Protein AF-A0A936DM81-F1 (afdb_monomer)

Structure (mmCIF, N/CA/C/O backbone):
data_AF-A0A936DM81-F1
#
_entry.id   AF-A0A936DM81-F1
#
loop_
_atom_site.group_PDB
_atom_site.id
_atom_site.type_symbol
_atom_site.label_atom_id
_atom_site.label_alt_id
_atom_site.label_comp_id
_atom_site.label_asym_id
_atom_site.label_entity_id
_atom_site.label_seq_id
_atom_site.pdbx_PDB_ins_code
_atom_site.Cartn_x
_atom_site.Cartn_y
_atom_site.Cartn_z
_atom_site.occupancy
_atom_site.B_iso_or_equiv
_atom_site.auth_seq_id
_atom_site.auth_comp_id
_atom_site.auth_asym_id
_atom_site.auth_atom_id
_atom_site.pdbx_PDB_model_num
ATOM 1 N N . MET A 1 1 ? 3.343 1.358 20.487 1.00 80.75 1 MET A N 1
ATOM 2 C CA . MET A 1 1 ? 3.041 2.420 19.501 1.00 80.75 1 MET A CA 1
ATOM 3 C C . MET A 1 1 ? 1.804 3.181 19.972 1.00 80.75 1 MET A C 1
ATOM 5 O O . MET A 1 1 ? 1.019 2.583 20.700 1.00 80.75 1 MET A O 1
ATOM 9 N N . ALA A 1 2 ? 1.652 4.473 19.654 1.00 91.12 2 ALA A N 1
ATOM 10 C CA . ALA A 1 2 ? 0.408 5.186 19.983 1.00 91.12 2 ALA A CA 1
ATOM 11 C C . ALA A 1 2 ? -0.750 4.672 19.117 1.00 91.12 2 ALA A C 1
ATOM 13 O O . ALA A 1 2 ? -0.511 4.221 18.000 1.00 91.12 2 ALA A O 1
ATOM 14 N N . ALA A 1 3 ? -1.981 4.760 19.624 1.00 95.12 3 ALA A N 1
ATOM 15 C CA . ALA A 1 3 ? -3.177 4.437 18.850 1.00 95.12 3 ALA A CA 1
ATOM 16 C C . ALA A 1 3 ? -3.347 5.385 17.651 1.00 95.12 3 ALA A C 1
ATOM 18 O O . ALA A 1 3 ? -2.783 6.488 17.630 1.00 95.12 3 ALA A O 1
ATOM 19 N N . PHE A 1 4 ? -4.125 4.947 16.661 1.00 97.31 4 PHE A N 1
ATOM 20 C CA . PHE A 1 4 ? -4.523 5.791 15.540 1.00 97.31 4 PHE A CA 1
ATOM 21 C C . PHE A 1 4 ? -5.291 7.018 16.050 1.00 97.31 4 PHE A C 1
ATOM 23 O O . PHE A 1 4 ? -6.178 6.885 16.892 1.00 97.31 4 PHE A O 1
ATOM 30 N N . SER A 1 5 ? -4.914 8.210 15.585 1.00 97.62 5 SER A N 1
ATOM 31 C CA . SER A 1 5 ? -5.484 9.480 16.055 1.00 97.62 5 SER A CA 1
ATOM 32 C C . SER A 1 5 ? -6.563 10.060 15.141 1.00 97.62 5 SER A C 1
ATOM 34 O O . SER A 1 5 ? -7.092 11.124 15.456 1.00 97.62 5 SER A O 1
ATOM 36 N N . GLY A 1 6 ? -6.843 9.418 14.004 1.00 94.56 6 GLY A N 1
ATOM 37 C CA . GLY A 1 6 ? -7.874 9.857 13.068 1.00 94.56 6 GLY A CA 1
ATOM 38 C C . GLY A 1 6 ? -9.290 9.533 13.527 1.00 94.56 6 GLY A C 1
ATOM 39 O O . GLY A 1 6 ? -9.511 8.730 14.436 1.00 94.56 6 GLY A O 1
ATOM 40 N N . SER A 1 7 ? -10.264 10.158 12.874 1.00 94.56 7 SER A N 1
ATOM 41 C CA . SER A 1 7 ? -11.679 9.905 13.125 1.00 94.56 7 SER A CA 1
ATOM 42 C C . SER A 1 7 ? -12.112 8.484 12.734 1.00 94.56 7 SER A C 1
ATOM 44 O O . SER A 1 7 ? -11.567 7.865 11.818 1.00 94.56 7 SER A O 1
ATOM 46 N N . GLU A 1 8 ? -13.170 7.981 13.379 1.00 89.94 8 GLU A N 1
ATOM 47 C CA . GLU A 1 8 ? -13.788 6.692 13.022 1.00 89.94 8 GLU A CA 1
ATOM 48 C C . GLU A 1 8 ? -14.275 6.672 11.562 1.00 89.94 8 GLU A C 1
ATOM 50 O O . GLU A 1 8 ? -14.201 5.653 10.881 1.00 89.94 8 GLU A O 1
ATOM 55 N N . VAL A 1 9 ? -14.740 7.815 11.047 1.00 87.38 9 VAL A N 1
ATOM 56 C CA . VAL A 1 9 ? -15.176 7.941 9.649 1.00 87.38 9 VAL A CA 1
ATOM 57 C C . VAL A 1 9 ? -14.003 7.714 8.696 1.00 87.38 9 VAL A C 1
ATOM 59 O O . VAL A 1 9 ? -14.137 6.941 7.744 1.00 87.38 9 VAL A O 1
ATOM 62 N N . THR A 1 10 ? -12.855 8.337 8.968 1.00 88.50 10 THR A N 1
ATOM 63 C CA . THR A 1 10 ? -11.632 8.143 8.180 1.00 88.50 10 THR A CA 1
ATOM 64 C C . THR A 1 10 ? -11.135 6.709 8.295 1.00 88.50 10 THR A C 1
ATOM 66 O O . THR A 1 10 ? -10.814 6.101 7.274 1.00 88.50 10 THR A O 1
ATOM 69 N N . TRP A 1 11 ? -11.143 6.132 9.499 1.00 91.75 11 TRP A N 1
ATOM 70 C CA . TRP A 1 11 ? -10.775 4.733 9.715 1.00 91.75 11 TRP A CA 1
ATOM 71 C C . TRP A 1 11 ? -11.599 3.782 8.835 1.00 91.75 11 TRP A C 1
ATOM 73 O O . TRP A 1 11 ? -11.044 3.003 8.057 1.00 91.75 11 TRP A O 1
ATOM 83 N N . GLN A 1 12 ? -12.929 3.892 8.882 1.00 88.56 12 GLN A N 1
ATOM 84 C CA . GLN A 1 12 ? -13.818 3.045 8.084 1.00 88.56 12 GLN A CA 1
ATOM 85 C C . GLN A 1 12 ? -13.630 3.251 6.576 1.00 88.56 12 GLN A C 1
ATOM 87 O O . GLN A 1 12 ? -13.707 2.288 5.808 1.00 88.56 12 GLN A O 1
ATOM 92 N N . ALA A 1 13 ? -13.362 4.483 6.136 1.00 85.31 13 ALA A N 1
ATOM 93 C CA . ALA A 1 13 ? -13.089 4.784 4.734 1.00 85.31 13 ALA A CA 1
ATOM 94 C C . ALA A 1 13 ? -11.743 4.198 4.265 1.00 85.31 13 ALA A C 1
ATOM 96 O O . ALA A 1 13 ? -11.687 3.600 3.189 1.00 85.31 13 ALA A O 1
ATOM 97 N N . ALA A 1 14 ? -10.685 4.295 5.076 1.00 90.75 14 ALA A N 1
ATOM 98 C CA . ALA A 1 14 ? -9.373 3.725 4.769 1.00 90.75 14 ALA A CA 1
ATOM 99 C C . ALA A 1 14 ? -9.443 2.194 4.675 1.00 90.75 14 ALA A C 1
ATOM 101 O O . ALA A 1 14 ? -9.007 1.609 3.684 1.00 90.75 14 ALA A O 1
ATOM 102 N N . VAL A 1 15 ? -10.093 1.538 5.643 1.00 91.56 15 VAL A N 1
ATOM 103 C CA . VAL A 1 15 ? -10.315 0.083 5.624 1.00 91.56 15 VAL A CA 1
ATOM 104 C C . VAL A 1 15 ? -11.145 -0.341 4.406 1.00 91.56 15 VAL A C 1
ATOM 106 O O . VAL A 1 15 ? -10.860 -1.369 3.790 1.00 91.56 15 VAL A O 1
ATOM 109 N N . ALA A 1 16 ? -12.168 0.433 4.029 1.00 86.94 16 ALA A N 1
ATOM 110 C CA . ALA A 1 16 ? -12.962 0.157 2.833 1.00 86.94 16 ALA A CA 1
ATOM 111 C C . ALA A 1 16 ? -12.140 0.282 1.539 1.00 86.94 16 ALA A C 1
ATOM 113 O O . ALA A 1 16 ? -12.317 -0.541 0.643 1.00 86.94 16 ALA A O 1
ATOM 114 N N . CYS A 1 17 ? -11.230 1.254 1.457 1.00 93.44 17 CYS A N 1
ATOM 115 C CA . CYS A 1 17 ? -10.303 1.398 0.337 1.00 93.44 17 CYS A CA 1
ATOM 116 C C . CYS A 1 17 ? -9.313 0.223 0.256 1.00 93.44 17 CYS A C 1
ATOM 118 O O . CYS A 1 17 ? -9.161 -0.377 -0.804 1.00 93.44 17 CYS A O 1
ATOM 120 N N . ILE A 1 18 ? -8.714 -0.183 1.381 1.00 95.38 18 ILE A N 1
ATOM 121 C CA . ILE A 1 18 ? -7.799 -1.338 1.436 1.00 95.38 18 ILE A CA 1
ATOM 122 C C . ILE A 1 18 ? -8.513 -2.616 0.974 1.00 95.38 18 ILE A C 1
ATOM 124 O O . ILE A 1 18 ? -7.967 -3.392 0.191 1.00 95.38 18 ILE A O 1
ATOM 128 N N . ARG A 1 19 ? -9.763 -2.818 1.414 1.00 93.69 19 ARG A N 1
ATOM 129 C CA . ARG A 1 19 ? -10.621 -3.926 0.961 1.00 93.69 19 ARG A CA 1
ATOM 130 C C . ARG A 1 19 ? -10.901 -3.890 -0.540 1.00 93.69 19 ARG A C 1
ATOM 132 O O . ARG A 1 19 ? -10.989 -4.953 -1.140 1.00 93.69 19 ARG A O 1
ATOM 139 N N . ASP A 1 20 ? -11.060 -2.709 -1.131 1.00 89.25 20 ASP A N 1
ATOM 140 C CA . ASP A 1 20 ? -11.270 -2.553 -2.576 1.00 89.25 20 ASP A CA 1
ATOM 141 C C . ASP A 1 20 ? -9.998 -2.914 -3.359 1.00 89.25 20 ASP A C 1
ATOM 143 O O . ASP A 1 20 ? -10.056 -3.766 -4.245 1.00 89.25 20 ASP A O 1
ATOM 147 N N . VAL A 1 21 ? -8.836 -2.372 -2.964 1.00 93.94 21 VAL A N 1
ATOM 148 C CA . VAL A 1 21 ? -7.537 -2.676 -3.598 1.00 93.94 21 VAL A CA 1
ATOM 149 C C . VAL A 1 21 ? -7.202 -4.167 -3.505 1.00 93.94 21 VAL A C 1
ATOM 151 O O . VAL A 1 21 ? -6.728 -4.748 -4.481 1.00 93.94 21 VAL A O 1
ATOM 154 N N . LEU A 1 22 ? -7.473 -4.801 -2.358 1.00 95.25 22 LEU A N 1
ATOM 155 C CA . LEU A 1 22 ? -7.192 -6.223 -2.134 1.00 95.25 22 LEU A CA 1
ATOM 156 C C . LEU A 1 22 ? -8.308 -7.170 -2.608 1.00 95.25 22 LEU A C 1
ATOM 158 O O . LEU A 1 22 ? -8.107 -8.383 -2.636 1.00 95.25 22 LEU A O 1
ATOM 162 N N . GLY A 1 23 ? -9.465 -6.638 -3.007 1.00 92.31 23 GLY A N 1
ATOM 163 C CA . GLY A 1 23 ? -10.654 -7.407 -3.385 1.00 92.31 23 GLY A CA 1
ATOM 164 C C . GLY A 1 23 ? -10.453 -8.460 -4.487 1.00 92.31 23 GLY A C 1
ATOM 165 O O . GLY A 1 23 ? -11.053 -9.534 -4.377 1.00 92.31 23 GLY A O 1
ATOM 166 N N . PRO A 1 24 ? -9.614 -8.228 -5.520 1.00 93.25 24 PRO A N 1
ATOM 167 C CA . PRO A 1 24 ? -9.347 -9.222 -6.565 1.00 93.25 24 PRO A CA 1
ATOM 168 C C . PRO A 1 24 ? -8.619 -10.484 -6.085 1.00 93.25 24 PRO A C 1
ATOM 170 O O . PRO A 1 24 ? -8.623 -11.501 -6.785 1.00 93.25 24 PRO A O 1
ATOM 173 N N . TYR A 1 25 ? -7.981 -10.434 -4.916 1.00 95.06 25 TYR A N 1
ATOM 174 C CA . TYR A 1 25 ? -7.110 -11.492 -4.415 1.00 95.06 25 TYR A CA 1
ATOM 175 C C . TYR A 1 25 ? -7.798 -12.304 -3.327 1.00 95.06 25 TYR A C 1
ATOM 177 O O . TYR A 1 25 ? -8.672 -11.808 -2.619 1.00 95.06 25 TYR A O 1
ATOM 185 N N . ARG A 1 26 ? -7.404 -13.568 -3.171 1.00 93.44 26 ARG A N 1
ATOM 186 C CA . ARG A 1 26 ? -7.977 -14.507 -2.196 1.00 93.44 26 ARG A CA 1
ATOM 187 C C . ARG A 1 26 ? -7.522 -14.197 -0.762 1.00 93.44 26 ARG A C 1
ATOM 189 O O . ARG A 1 26 ? -6.912 -15.022 -0.088 1.00 93.44 26 ARG A O 1
ATOM 196 N N . LEU A 1 27 ? -7.832 -12.990 -0.309 1.00 91.38 27 LEU A N 1
ATOM 197 C CA . LEU A 1 27 ? -7.545 -12.448 1.008 1.00 91.38 27 LEU A CA 1
ATOM 198 C C . LEU A 1 27 ? -8.853 -12.044 1.682 1.00 91.38 27 LEU A C 1
ATOM 200 O O . LEU A 1 27 ? -9.798 -11.590 1.043 1.00 91.38 27 LEU A O 1
ATOM 204 N N . THR A 1 28 ? -8.898 -12.189 3.002 1.00 91.62 28 THR A N 1
ATOM 205 C CA . THR A 1 28 ? -9.979 -11.651 3.832 1.00 91.62 28 THR A CA 1
ATOM 206 C C . THR A 1 28 ? -9.405 -10.558 4.719 1.00 91.62 28 THR A C 1
ATOM 208 O O . THR A 1 28 ? -8.550 -10.830 5.556 1.00 91.62 28 THR A O 1
ATOM 211 N N . VAL A 1 29 ? -9.875 -9.321 4.544 1.00 92.88 29 VAL A N 1
ATOM 212 C CA . VAL A 1 29 ? -9.417 -8.170 5.336 1.00 92.88 29 VAL A CA 1
ATOM 213 C C . VAL A 1 29 ? -10.374 -7.924 6.502 1.00 92.88 29 VAL A C 1
ATOM 215 O O . VAL A 1 29 ? -11.508 -7.456 6.324 1.00 92.88 29 VAL A O 1
ATOM 218 N N . THR A 1 30 ? -9.893 -8.198 7.711 1.00 93.31 30 THR A N 1
ATOM 219 C CA . THR A 1 30 ? -10.621 -8.013 8.970 1.00 93.31 30 THR A CA 1
ATOM 220 C C . THR A 1 30 ? -9.938 -6.972 9.857 1.00 93.31 30 THR A C 1
ATOM 222 O O . THR A 1 30 ? -8.719 -6.850 9.854 1.00 93.31 30 THR A O 1
ATOM 225 N N . THR A 1 31 ? -10.735 -6.219 10.618 1.00 93.88 31 THR A N 1
ATOM 226 C CA . THR A 1 31 ? -10.268 -5.329 11.701 1.00 93.88 31 THR A CA 1
ATOM 227 C C . THR A 1 31 ? -10.480 -5.954 13.082 1.00 93.88 31 THR A C 1
ATOM 229 O O . THR A 1 31 ? -10.206 -5.329 14.101 1.00 93.88 31 THR A O 1
ATOM 232 N N . THR A 1 32 ? -11.022 -7.170 13.122 1.00 92.62 32 THR A N 1
ATOM 233 C CA . THR A 1 32 ? -11.134 -8.002 14.318 1.00 92.62 32 THR A CA 1
ATOM 234 C C . THR A 1 32 ? -10.033 -9.046 14.262 1.00 92.62 32 THR A C 1
ATOM 236 O O . THR A 1 32 ? -9.919 -9.740 13.250 1.00 92.62 32 THR A O 1
ATOM 239 N N . ASP A 1 33 ? -9.259 -9.148 15.341 1.00 90.56 33 ASP A N 1
ATOM 240 C CA . ASP A 1 33 ? -8.205 -10.148 15.507 1.00 90.56 33 ASP A CA 1
ATOM 241 C C . ASP A 1 33 ? -8.760 -11.564 15.224 1.00 90.56 33 ASP A C 1
ATOM 243 O O . ASP A 1 33 ? -9.699 -12.000 15.903 1.00 90.56 33 ASP A O 1
ATOM 247 N N . PRO A 1 34 ? -8.234 -12.280 14.210 1.00 90.44 34 PRO A N 1
ATOM 248 C CA . PRO A 1 34 ? -8.679 -13.628 13.862 1.00 90.44 34 PRO A CA 1
ATOM 249 C C . PRO A 1 34 ? -8.109 -14.712 14.801 1.00 90.44 34 PRO A C 1
ATOM 251 O O . PRO A 1 34 ? -8.280 -15.914 14.546 1.00 90.44 34 PRO A O 1
ATOM 254 N N . GLY A 1 35 ? -7.418 -14.313 15.872 1.00 92.31 35 GLY A N 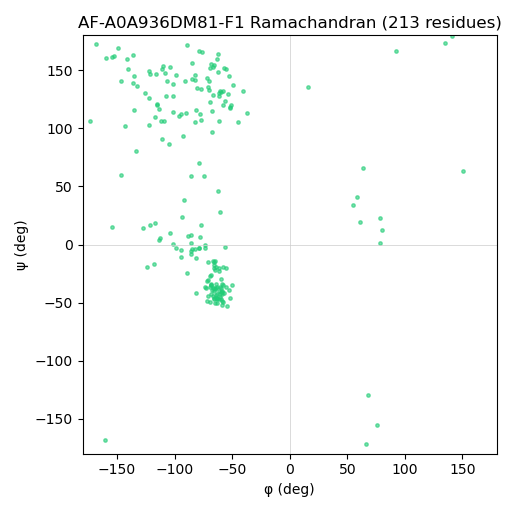1
ATOM 255 C CA . GLY A 1 35 ? -6.813 -15.175 16.873 1.00 92.31 35 GLY A CA 1
ATOM 256 C C . GLY A 1 35 ? -5.653 -15.983 16.297 1.00 92.31 35 GLY A C 1
ATOM 257 O O . GLY A 1 35 ? -4.753 -15.466 15.646 1.00 92.31 35 GLY A O 1
ATOM 258 N N . LEU A 1 36 ? -5.673 -17.298 16.523 1.00 90.88 36 LEU A N 1
ATOM 259 C CA . LEU A 1 36 ? -4.579 -18.195 16.124 1.00 90.88 36 LEU A CA 1
ATOM 260 C C . LEU A 1 36 ? -4.581 -18.580 14.635 1.00 90.88 36 LEU A C 1
ATOM 262 O O . LEU A 1 36 ? -3.686 -19.301 14.183 1.00 90.88 36 LEU A O 1
ATOM 266 N N . THR A 1 37 ? -5.580 -18.137 13.868 1.00 92.50 37 THR A N 1
ATOM 267 C CA . THR A 1 37 ? -5.631 -18.360 12.417 1.00 92.50 37 THR A CA 1
ATOM 268 C C . THR A 1 37 ? -4.381 -17.756 11.771 1.00 92.50 37 THR A C 1
ATOM 270 O O . THR A 1 37 ? -4.061 -16.616 12.089 1.00 92.50 37 THR A O 1
ATOM 273 N N . PRO A 1 38 ? -3.642 -18.449 10.883 1.00 92.88 38 PRO A N 1
ATOM 274 C CA . PRO A 1 38 ? -2.533 -17.826 10.161 1.00 92.88 38 PRO A CA 1
ATOM 275 C C . PRO A 1 38 ? -2.998 -16.582 9.397 1.00 92.88 38 PRO A C 1
ATOM 277 O O . PRO A 1 38 ? -3.921 -16.665 8.590 1.00 92.88 38 PRO A O 1
ATOM 280 N N . HIS A 1 39 ? -2.376 -15.440 9.673 1.00 94.56 39 HIS A N 1
ATOM 281 C CA . HIS A 1 39 ? -2.726 -14.153 9.084 1.00 94.56 39 HIS A CA 1
ATOM 282 C C . HIS A 1 39 ? -1.502 -13.239 9.041 1.00 94.56 39 HIS A C 1
ATOM 284 O O . HIS A 1 39 ? -0.526 -13.489 9.744 1.00 94.56 39 HIS A O 1
ATOM 290 N N . HIS A 1 40 ? -1.578 -12.194 8.221 1.00 96.38 40 HIS A N 1
ATOM 291 C CA . HIS A 1 40 ? -0.663 -11.056 8.252 1.00 96.38 40 HIS A CA 1
ATOM 292 C C . HIS A 1 40 ? -1.336 -9.918 9.023 1.00 96.38 40 HIS A C 1
ATOM 294 O O . HIS A 1 40 ? -2.556 -9.753 8.938 1.00 96.38 40 HIS A O 1
ATOM 300 N N . GLU A 1 41 ? -0.556 -9.127 9.748 1.00 96.81 41 GLU A N 1
ATOM 301 C CA . GLU A 1 41 ? -1.035 -7.959 10.481 1.00 96.81 41 GLU A CA 1
ATOM 302 C C . GLU A 1 41 ? -0.575 -6.681 9.775 1.00 96.81 41 GLU A C 1
ATOM 304 O O . GLU A 1 41 ? 0.612 -6.495 9.521 1.00 96.81 41 GLU A O 1
ATOM 309 N N . ALA A 1 42 ? -1.510 -5.777 9.484 1.00 97.56 42 ALA A N 1
ATOM 310 C CA . ALA A 1 42 ? -1.206 -4.437 8.990 1.00 97.56 42 ALA A CA 1
ATOM 311 C C . ALA A 1 42 ? -1.582 -3.416 10.069 1.00 97.56 42 ALA A C 1
ATOM 313 O O . ALA A 1 42 ? -2.760 -3.159 10.325 1.00 97.56 42 ALA A O 1
ATOM 314 N N . VAL A 1 43 ? -0.575 -2.850 10.731 1.00 97.62 43 VAL A N 1
ATOM 31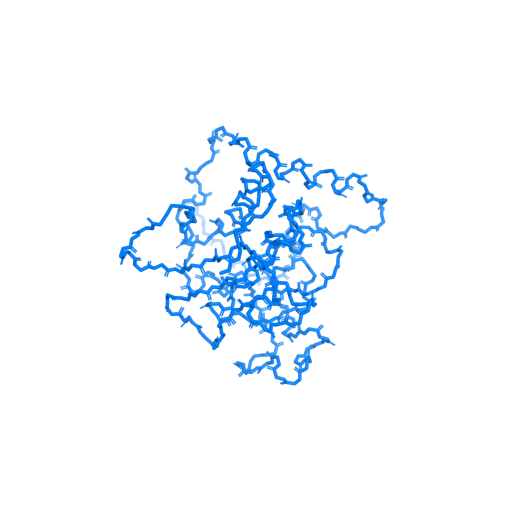5 C CA . VAL A 1 43 ? -0.747 -1.884 11.817 1.00 97.62 43 VAL A CA 1
ATOM 316 C C . VAL A 1 43 ? -0.787 -0.479 11.234 1.00 97.62 43 VAL A C 1
ATOM 318 O O . VAL A 1 43 ? 0.219 0.022 10.742 1.00 97.62 43 VAL A O 1
ATOM 321 N N . ILE A 1 44 ? -1.934 0.189 11.330 1.00 98.00 44 ILE A N 1
ATOM 322 C CA . ILE A 1 44 ? -2.114 1.568 10.864 1.00 98.00 44 ILE A CA 1
ATOM 323 C C . ILE A 1 44 ? -2.293 2.470 12.086 1.00 98.00 44 ILE A C 1
ATOM 325 O O . ILE A 1 44 ? -3.401 2.625 12.596 1.00 98.00 44 ILE A O 1
ATOM 329 N N . ALA A 1 45 ? -1.193 3.007 12.611 1.00 97.12 45 ALA A N 1
ATOM 330 C CA . ALA A 1 45 ? -1.193 3.830 13.819 1.00 97.12 45 ALA A CA 1
ATOM 331 C C . ALA A 1 45 ? 0.156 4.537 14.025 1.00 97.12 45 ALA A C 1
ATOM 333 O O . ALA A 1 45 ? 1.145 4.234 13.364 1.00 97.12 45 ALA A O 1
ATOM 334 N N . GLY A 1 46 ? 0.214 5.433 15.011 1.00 96.69 46 GLY A N 1
ATOM 335 C CA . GLY A 1 46 ? 1.472 5.959 15.534 1.00 96.69 46 GLY A CA 1
ATOM 336 C C . GLY A 1 46 ? 2.293 6.811 14.565 1.00 96.69 46 GLY A C 1
ATOM 337 O O . GLY A 1 46 ? 1.839 7.209 13.494 1.00 96.69 46 GLY A O 1
ATOM 338 N N . LEU A 1 47 ? 3.512 7.128 15.003 1.00 97.19 47 LEU A N 1
ATOM 339 C CA . LEU A 1 47 ? 4.499 7.935 14.284 1.00 97.19 47 LEU A CA 1
ATOM 340 C C . LEU A 1 47 ? 5.800 7.139 14.098 1.00 97.19 47 LEU A C 1
ATOM 342 O O . LEU A 1 47 ? 6.165 6.378 15.003 1.00 97.19 47 LEU A O 1
ATOM 346 N N . PRO A 1 48 ? 6.559 7.371 13.010 1.00 97.19 48 PRO A N 1
ATOM 347 C CA . PRO A 1 48 ? 7.817 6.661 12.751 1.00 97.19 48 PRO A CA 1
ATOM 348 C C . PRO A 1 48 ? 8.842 6.830 13.884 1.00 97.19 48 PRO A C 1
ATOM 350 O O . PRO A 1 48 ? 9.545 5.887 14.255 1.00 97.19 48 PRO A O 1
ATOM 353 N N . SER A 1 49 ? 8.872 8.006 14.520 1.00 96.56 49 SER A N 1
ATOM 354 C CA . SER A 1 49 ? 9.783 8.313 15.630 1.00 96.56 49 SER A CA 1
ATOM 355 C C . SER A 1 49 ? 9.590 7.416 16.856 1.00 96.56 49 SER A C 1
ATOM 357 O O . SER A 1 49 ? 10.525 7.233 17.633 1.00 96.56 49 SER A O 1
ATOM 359 N N . GLN A 1 50 ? 8.413 6.804 17.024 1.00 94.88 50 GLN A N 1
ATOM 360 C CA . GLN A 1 50 ? 8.126 5.901 18.143 1.00 94.88 50 GLN A CA 1
ATOM 361 C C . GLN A 1 50 ? 8.866 4.566 18.039 1.00 94.88 50 GLN A C 1
ATOM 363 O O . GLN A 1 50 ? 8.932 3.835 19.026 1.00 94.88 50 GLN A O 1
ATOM 368 N N . ILE A 1 51 ? 9.411 4.257 16.862 1.00 92.12 51 ILE A N 1
ATOM 369 C CA . ILE A 1 51 ? 10.256 3.086 16.624 1.00 92.12 51 ILE A CA 1
ATOM 370 C C . ILE A 1 51 ? 11.651 3.473 16.102 1.00 92.12 51 ILE A C 1
ATOM 372 O O . ILE A 1 51 ? 12.369 2.633 15.573 1.00 92.12 51 ILE A O 1
ATOM 376 N N . GLY A 1 52 ? 12.043 4.745 16.248 1.00 94.38 52 GLY A N 1
ATOM 377 C CA . GLY A 1 52 ? 13.365 5.239 15.851 1.00 94.38 52 GLY A CA 1
ATOM 378 C C . GLY A 1 52 ? 13.539 5.526 14.356 1.00 94.38 52 GLY A C 1
ATOM 379 O O . GLY A 1 52 ? 14.666 5.743 13.918 1.00 94.38 52 GLY A O 1
ATOM 380 N N . MET A 1 53 ? 12.456 5.552 13.575 1.00 95.75 53 MET A N 1
ATOM 381 C CA . MET A 1 53 ? 12.497 5.905 12.153 1.00 95.75 53 MET A CA 1
ATOM 382 C C . MET A 1 53 ? 12.422 7.427 11.947 1.00 95.75 53 MET A C 1
ATOM 384 O O . MET A 1 53 ? 11.909 8.170 12.789 1.00 95.75 53 MET A O 1
ATOM 388 N N . GLY A 1 54 ? 12.931 7.897 10.805 1.00 95.00 54 GLY A N 1
ATOM 389 C CA . GLY A 1 54 ? 12.865 9.307 10.414 1.00 95.00 54 GLY A CA 1
ATOM 390 C C . GLY A 1 54 ? 11.440 9.767 10.086 1.00 95.00 54 GLY A C 1
ATOM 391 O O . GLY A 1 54 ? 10.597 8.972 9.683 1.00 95.00 54 GLY A O 1
ATOM 392 N N . SER A 1 55 ? 11.167 11.069 10.205 1.00 90.81 55 SER A N 1
ATOM 393 C CA . SER A 1 55 ? 9.827 11.641 9.974 1.00 90.81 55 SER A CA 1
ATOM 394 C C . SER A 1 55 ? 9.325 11.545 8.529 1.00 90.81 55 SER A C 1
ATOM 396 O O . SER A 1 55 ? 8.143 11.763 8.298 1.00 90.81 55 SER A O 1
ATOM 398 N N . GLY A 1 56 ? 10.205 11.250 7.567 1.00 91.19 56 GLY A N 1
ATOM 399 C CA . GLY A 1 56 ? 9.845 11.028 6.162 1.00 91.19 56 GLY A CA 1
ATOM 400 C C . GLY A 1 56 ? 9.424 9.593 5.833 1.00 91.19 56 GLY A C 1
ATOM 401 O O . GLY A 1 56 ? 9.170 9.299 4.672 1.00 91.19 56 GLY A O 1
ATOM 402 N N . VAL A 1 57 ? 9.390 8.694 6.820 1.00 95.69 57 VAL A N 1
ATOM 403 C CA . VAL A 1 57 ? 8.987 7.297 6.632 1.00 95.69 57 VAL A CA 1
ATOM 404 C C . VAL A 1 57 ? 7.497 7.169 6.948 1.00 95.69 57 VAL A C 1
ATOM 406 O O . VAL A 1 57 ? 7.106 7.319 8.105 1.00 95.69 57 VAL A O 1
ATOM 409 N N . SER A 1 58 ? 6.677 6.892 5.932 1.00 96.19 58 SER A N 1
ATOM 410 C CA . SER A 1 58 ? 5.221 6.718 6.079 1.00 96.19 58 SER A CA 1
ATOM 411 C C . SER A 1 58 ? 4.809 5.277 6.376 1.00 96.19 58 SER A C 1
ATOM 413 O O . SER A 1 58 ? 3.778 5.058 7.011 1.00 96.19 58 SER A O 1
ATOM 415 N N . GLY A 1 59 ? 5.628 4.299 5.995 1.00 97.25 59 GLY A N 1
ATOM 416 C CA . GLY A 1 59 ? 5.393 2.888 6.265 1.00 97.25 59 GLY A CA 1
ATOM 417 C C . GLY A 1 59 ? 6.688 2.083 6.289 1.00 97.25 59 GLY A C 1
ATOM 418 O O . GLY A 1 59 ? 7.732 2.570 5.850 1.00 97.25 59 GLY A O 1
ATOM 419 N N . VAL A 1 60 ? 6.625 0.899 6.898 1.00 96.81 60 VAL A N 1
ATOM 420 C CA . VAL A 1 60 ? 7.695 -0.103 6.867 1.00 96.81 60 VAL A CA 1
ATOM 421 C C . VAL A 1 60 ? 7.120 -1.517 6.877 1.00 96.81 60 VAL A C 1
ATOM 423 O O . VAL A 1 60 ? 6.205 -1.833 7.642 1.00 96.81 60 VAL A O 1
ATOM 426 N N . SER A 1 61 ? 7.743 -2.399 6.105 1.00 96.88 61 SER A N 1
ATOM 427 C CA . SER A 1 61 ? 7.437 -3.823 6.064 1.00 96.88 61 SER A CA 1
ATOM 428 C C . SER A 1 61 ? 8.724 -4.645 6.086 1.00 96.88 61 SER A C 1
ATOM 430 O O . SER A 1 61 ? 9.717 -4.260 5.462 1.00 96.88 61 SER A O 1
ATOM 432 N N . PRO A 1 62 ? 8.728 -5.820 6.742 1.00 95.44 62 PRO A N 1
ATOM 433 C CA . PRO A 1 62 ? 9.669 -6.876 6.400 1.00 95.44 62 PRO A CA 1
ATOM 434 C C . PRO A 1 62 ? 9.607 -7.176 4.898 1.00 95.44 62 PRO A C 1
ATOM 436 O O . PRO A 1 62 ? 8.532 -7.137 4.295 1.00 95.44 62 PRO A O 1
ATOM 439 N N . PHE A 1 63 ? 10.752 -7.501 4.304 1.00 96.00 63 PHE A N 1
ATOM 440 C CA . PHE A 1 63 ? 10.849 -7.779 2.877 1.00 96.00 63 PHE A CA 1
ATOM 441 C C . PHE A 1 63 ? 11.711 -9.012 2.601 1.00 96.00 63 PHE A C 1
ATOM 443 O O . PHE A 1 63 ? 12.752 -9.223 3.225 1.00 96.00 63 PHE A O 1
ATOM 450 N N . SER A 1 64 ? 11.258 -9.825 1.650 1.00 95.50 64 SER A N 1
ATOM 451 C CA . SER A 1 64 ? 12.007 -10.926 1.052 1.00 95.50 64 SER A CA 1
ATOM 452 C C . SER A 1 64 ? 11.555 -11.096 -0.397 1.00 95.50 64 SER A C 1
ATOM 454 O O . SER A 1 64 ? 10.529 -10.555 -0.788 1.00 95.50 64 SER A O 1
ATOM 456 N N . CYS A 1 65 ? 12.260 -11.893 -1.196 1.00 96.00 65 CYS A N 1
ATOM 457 C CA . CYS A 1 65 ? 11.877 -12.140 -2.591 1.00 96.00 65 CYS A CA 1
ATOM 458 C C . CYS A 1 65 ? 10.710 -13.124 -2.775 1.00 96.00 65 CYS A C 1
ATOM 460 O O . CYS A 1 65 ? 10.506 -13.650 -3.868 1.00 96.00 65 CYS A O 1
ATOM 462 N N . GLY A 1 66 ? 9.955 -13.376 -1.708 1.00 95.12 66 GLY A N 1
ATOM 463 C CA . GLY A 1 66 ? 8.743 -14.178 -1.688 1.00 95.12 66 GLY A CA 1
ATOM 464 C C . GLY A 1 66 ? 7.906 -13.866 -0.450 1.00 95.12 66 GLY A C 1
ATOM 465 O O . GLY A 1 66 ? 8.160 -12.892 0.264 1.00 95.12 66 GLY A O 1
ATOM 466 N N . GLU A 1 67 ? 6.907 -14.708 -0.197 1.00 95.25 67 GLU A N 1
ATOM 467 C CA . GLU A 1 67 ? 6.054 -14.574 0.980 1.00 95.25 67 GLU A CA 1
ATOM 468 C C . GLU A 1 67 ? 6.869 -14.717 2.271 1.00 95.25 67 GLU A C 1
ATOM 470 O O . GLU A 1 67 ? 7.605 -15.689 2.464 1.00 95.25 67 GLU A O 1
ATOM 475 N N . ILE A 1 68 ? 6.678 -13.773 3.187 1.00 96.94 68 ILE A N 1
ATOM 476 C CA . ILE A 1 68 ? 7.050 -13.943 4.585 1.00 96.94 68 ILE A CA 1
ATOM 477 C C . ILE A 1 68 ? 5.757 -14.270 5.350 1.00 96.94 68 ILE A C 1
ATOM 479 O O . ILE A 1 68 ? 4.864 -13.424 5.439 1.00 96.94 68 ILE A O 1
ATOM 483 N N . PRO A 1 69 ? 5.611 -15.480 5.912 1.00 94.75 69 PRO A N 1
ATOM 484 C CA . PRO A 1 69 ? 4.389 -15.853 6.608 1.00 94.75 69 PRO A CA 1
ATOM 485 C C . PRO A 1 69 ? 4.264 -15.081 7.925 1.00 94.75 69 PRO A C 1
ATOM 487 O O . PRO A 1 69 ? 5.238 -14.947 8.667 1.00 94.75 69 PRO A O 1
ATOM 490 N N . ARG A 1 70 ? 3.042 -14.648 8.261 1.00 94.50 70 ARG A N 1
ATOM 491 C CA . ARG A 1 70 ? 2.723 -13.935 9.518 1.00 94.50 70 ARG A CA 1
ATOM 492 C C . ARG A 1 70 ? 3.518 -12.646 9.715 1.00 94.50 70 ARG A C 1
ATOM 494 O O . ARG A 1 70 ? 4.006 -12.360 10.808 1.00 94.50 70 ARG A O 1
ATOM 501 N N . THR A 1 71 ? 3.681 -11.881 8.642 1.00 96.38 71 THR A N 1
ATOM 502 C CA . THR A 1 71 ? 4.303 -10.560 8.732 1.00 96.38 71 THR A CA 1
ATOM 503 C C . THR A 1 71 ? 3.455 -9.587 9.516 1.00 96.38 71 THR A C 1
ATOM 505 O O . THR A 1 71 ? 2.228 -9.657 9.521 1.00 96.38 71 THR A O 1
ATOM 508 N N . ILE A 1 72 ? 4.158 -8.631 10.113 1.00 96.50 72 ILE A N 1
ATOM 509 C CA . ILE A 1 72 ? 3.578 -7.418 10.659 1.00 96.50 72 ILE A CA 1
ATOM 510 C C . ILE A 1 72 ? 4.134 -6.263 9.834 1.00 96.50 72 ILE A C 1
ATOM 512 O O . ILE A 1 72 ? 5.352 -6.085 9.764 1.00 96.50 72 ILE A O 1
ATOM 516 N N . THR A 1 73 ? 3.250 -5.501 9.206 1.00 97.88 73 THR A N 1
ATOM 517 C CA . THR A 1 73 ? 3.583 -4.293 8.452 1.00 97.88 73 THR A CA 1
ATOM 518 C C . THR A 1 73 ? 3.068 -3.068 9.192 1.00 97.88 73 THR A C 1
ATOM 520 O O . THR A 1 73 ? 2.122 -3.152 9.978 1.00 97.88 73 THR A O 1
ATOM 523 N N . PHE A 1 74 ? 3.703 -1.921 8.976 1.00 97.88 74 PHE A N 1
ATOM 524 C CA . PHE A 1 74 ? 3.363 -0.682 9.664 1.00 97.88 74 PHE A CA 1
ATOM 525 C C . PHE A 1 74 ? 3.084 0.429 8.664 1.00 97.88 74 PHE A C 1
ATOM 527 O O . PHE A 1 74 ? 3.898 0.718 7.798 1.00 97.88 74 PHE A O 1
ATOM 534 N N . THR A 1 75 ? 1.963 1.112 8.848 1.00 98.44 75 THR A N 1
ATOM 535 C CA . THR A 1 75 ? 1.646 2.411 8.257 1.00 98.44 75 THR A CA 1
ATOM 536 C C . THR A 1 75 ? 1.539 3.416 9.393 1.00 98.44 75 THR A C 1
ATOM 538 O O . THR A 1 75 ? 0.701 3.270 10.286 1.00 98.44 75 THR A O 1
ATOM 541 N N . PHE A 1 76 ? 2.374 4.451 9.376 1.00 98.25 76 PHE A N 1
ATOM 542 C CA . PHE A 1 76 ? 2.402 5.477 10.417 1.00 98.25 76 PHE A CA 1
ATOM 543 C C . PHE A 1 76 ? 1.267 6.483 10.229 1.00 98.25 76 PHE A C 1
ATOM 545 O O . PHE A 1 76 ? 1.475 7.643 9.874 1.00 98.25 76 PHE A O 1
ATOM 552 N N . GLY A 1 77 ? 0.042 6.018 10.470 1.00 97.12 77 GLY A N 1
ATOM 553 C CA . GLY A 1 77 ? -1.179 6.745 10.136 1.00 97.12 77 GLY A CA 1
ATOM 554 C C . GLY A 1 77 ? -1.331 8.096 10.836 1.00 97.12 77 GLY A C 1
ATOM 555 O O . GLY A 1 77 ? -2.044 8.956 10.330 1.00 97.12 77 GLY A O 1
ATOM 556 N N . ASN A 1 78 ? -0.633 8.345 11.951 1.00 97.50 78 ASN A N 1
ATOM 557 C CA . ASN A 1 78 ? -0.732 9.634 12.645 1.00 97.50 78 ASN A CA 1
ATOM 558 C C . ASN A 1 78 ? 0.096 10.746 11.971 1.00 97.50 78 ASN A C 1
ATOM 560 O O . ASN A 1 78 ? 0.037 11.888 12.423 1.00 97.50 78 ASN A O 1
ATOM 564 N N . LEU A 1 79 ? 0.844 10.446 10.899 1.00 96.75 79 LEU A N 1
ATOM 565 C CA . LEU A 1 79 ? 1.418 11.468 10.014 1.00 96.75 79 LEU A CA 1
ATOM 566 C C . LEU A 1 79 ? 0.342 12.169 9.168 1.00 96.75 79 LEU A C 1
ATOM 568 O O . LEU A 1 79 ? 0.492 13.341 8.831 1.00 96.75 79 LEU A O 1
ATOM 572 N N . PHE A 1 80 ? -0.740 11.461 8.841 1.00 95.69 80 PHE A N 1
ATOM 573 C CA . PHE A 1 80 ? -1.822 11.925 7.970 1.00 95.69 80 PHE A CA 1
ATOM 574 C C . PHE A 1 80 ? -3.173 11.331 8.423 1.00 95.69 80 PHE A C 1
ATOM 576 O O . PHE A 1 80 ? -3.847 10.628 7.672 1.00 95.69 80 PHE A O 1
ATOM 583 N N . PRO A 1 81 ? -3.605 11.610 9.669 1.00 96.31 81 PRO A N 1
ATOM 584 C CA . PRO A 1 81 ? -4.679 10.866 10.332 1.00 96.31 81 PRO A CA 1
ATOM 585 C C . PRO A 1 81 ? -6.067 11.037 9.707 1.00 96.31 81 PRO A C 1
ATOM 587 O O . PRO A 1 81 ? -6.957 10.260 10.022 1.00 96.31 81 PRO A O 1
ATOM 590 N N . GLU A 1 82 ? -6.265 12.028 8.838 1.00 94.81 82 GLU A N 1
ATOM 591 C CA . GLU A 1 82 ? -7.531 12.258 8.126 1.00 94.81 82 GLU A CA 1
ATOM 592 C C . GLU A 1 82 ? -7.409 12.037 6.606 1.00 94.81 82 GLU A C 1
ATOM 594 O O . GLU A 1 82 ? -8.372 12.252 5.872 1.00 94.81 82 GLU A O 1
ATOM 599 N N . ASP A 1 83 ? -6.244 11.599 6.108 1.00 93.44 83 ASP A N 1
ATOM 600 C CA . ASP A 1 83 ? -6.050 11.314 4.684 1.00 93.44 83 ASP A CA 1
ATOM 601 C C . ASP A 1 83 ? -6.328 9.839 4.377 1.00 93.44 83 ASP A C 1
ATOM 603 O O . ASP A 1 83 ? -5.462 8.968 4.467 1.00 93.44 83 ASP A O 1
ATOM 607 N N . VAL A 1 84 ? -7.572 9.561 3.990 1.00 91.88 84 VAL A N 1
ATOM 608 C CA . VAL A 1 84 ? -8.046 8.216 3.631 1.00 91.88 84 VAL A CA 1
ATOM 609 C C . VAL A 1 84 ? -7.170 7.546 2.568 1.00 91.88 84 VAL A C 1
ATOM 611 O O . VAL A 1 84 ? -6.953 6.334 2.629 1.00 91.88 84 VAL A O 1
ATOM 614 N N . LEU A 1 85 ? -6.701 8.304 1.575 1.00 92.00 85 LEU A N 1
ATOM 615 C CA . LEU A 1 85 ? -6.005 7.736 0.424 1.00 92.00 85 LEU A CA 1
ATOM 616 C C . LEU A 1 85 ? -4.544 7.460 0.748 1.00 92.00 85 LEU A C 1
ATOM 618 O O . LEU A 1 85 ? -4.072 6.380 0.415 1.00 92.00 85 LEU A O 1
ATOM 622 N N . GLU A 1 86 ? -3.862 8.356 1.458 1.00 93.88 86 GLU A N 1
ATOM 623 C CA . GLU A 1 86 ? -2.493 8.085 1.912 1.00 93.88 86 GLU A CA 1
ATOM 624 C C . GLU A 1 86 ? -2.446 6.912 2.903 1.00 93.88 86 GLU A C 1
ATOM 626 O O . GLU A 1 86 ? -1.556 6.065 2.805 1.00 93.88 86 GLU A O 1
ATOM 631 N N . LEU A 1 87 ? -3.444 6.779 3.792 1.00 96.38 87 LEU A N 1
ATOM 632 C CA . LE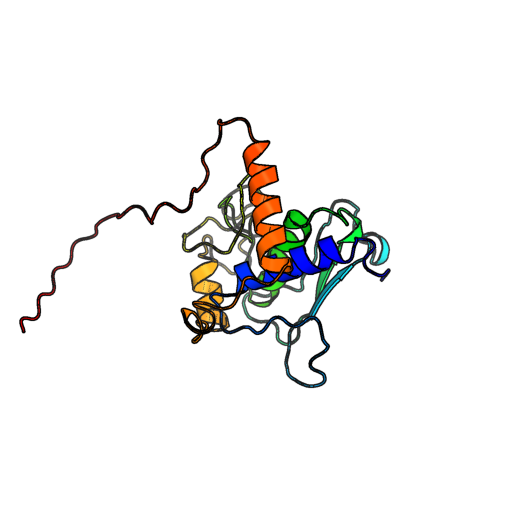U A 1 87 ? -3.599 5.596 4.655 1.00 96.38 87 LEU A CA 1
ATOM 633 C C . LEU A 1 87 ? -3.754 4.316 3.831 1.00 96.38 87 LEU A C 1
ATOM 635 O O . LEU A 1 87 ? -3.069 3.328 4.089 1.00 96.38 87 LEU A O 1
ATOM 639 N N . CYS A 1 88 ? -4.637 4.337 2.834 1.00 96.69 88 CYS A N 1
ATOM 640 C CA . CYS A 1 88 ? -4.906 3.185 1.984 1.00 96.69 88 CYS A CA 1
ATOM 641 C C . CYS A 1 88 ? -3.688 2.788 1.142 1.00 96.69 88 CYS A C 1
ATOM 643 O O . CYS A 1 88 ? -3.283 1.627 1.151 1.00 96.69 88 CYS A O 1
ATOM 645 N N . TRP A 1 89 ? -3.083 3.746 0.438 1.00 96.12 89 TRP A N 1
ATOM 646 C CA . TRP A 1 89 ? -1.963 3.490 -0.460 1.00 96.12 89 TRP A CA 1
ATOM 647 C C . TRP A 1 89 ? -0.741 3.020 0.309 1.00 96.12 89 TRP A C 1
ATOM 649 O O . TRP A 1 89 ? -0.205 1.974 -0.043 1.00 96.12 89 TRP A O 1
ATOM 659 N N . THR A 1 90 ? -0.387 3.693 1.409 1.00 97.62 90 THR A N 1
ATOM 660 C CA . THR A 1 90 ? 0.726 3.258 2.262 1.00 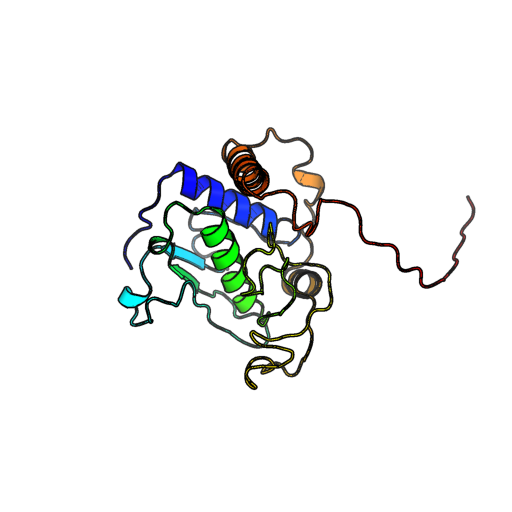97.62 90 THR A CA 1
ATOM 661 C C . THR A 1 90 ? 0.478 1.853 2.805 1.00 97.62 90 THR A C 1
ATOM 663 O O . THR A 1 90 ? 1.333 0.989 2.666 1.00 97.62 90 THR A O 1
ATOM 666 N N . ALA A 1 91 ? -0.714 1.561 3.336 1.00 98.38 91 ALA A N 1
ATOM 667 C CA . ALA A 1 91 ? -1.010 0.224 3.849 1.00 98.38 91 ALA A CA 1
ATOM 668 C C . ALA A 1 91 ? -0.902 -0.856 2.764 1.00 98.38 91 ALA A C 1
ATOM 670 O O . ALA A 1 91 ? -0.297 -1.900 2.995 1.00 98.38 91 ALA A O 1
ATOM 671 N N . THR A 1 92 ? -1.450 -0.616 1.569 1.00 98.31 92 THR A N 1
ATOM 672 C CA . THR A 1 92 ? -1.373 -1.591 0.465 1.00 98.31 92 THR A CA 1
ATOM 673 C C . THR A 1 92 ? 0.046 -1.754 -0.078 1.00 98.31 92 THR A C 1
ATOM 675 O O . THR A 1 92 ? 0.436 -2.873 -0.409 1.00 98.31 92 THR A O 1
ATOM 678 N N . HIS A 1 93 ? 0.840 -0.683 -0.113 1.00 98.25 93 HIS A N 1
ATOM 679 C CA . HIS A 1 93 ? 2.259 -0.730 -0.466 1.00 98.25 93 HIS A CA 1
ATOM 680 C C . HIS A 1 93 ? 3.013 -1.658 0.496 1.00 98.25 93 HIS A C 1
ATOM 682 O O . HIS A 1 93 ? 3.640 -2.627 0.074 1.00 98.25 93 HIS A O 1
ATOM 688 N N . GLU A 1 94 ? 2.863 -1.438 1.804 1.00 98.44 94 GLU A N 1
ATOM 689 C CA . GLU A 1 94 ? 3.561 -2.230 2.820 1.00 98.44 94 GLU A CA 1
ATOM 690 C C . GLU A 1 94 ? 3.080 -3.687 2.877 1.00 98.44 94 GLU A C 1
ATOM 692 O O . GLU A 1 94 ? 3.883 -4.608 3.008 1.00 98.44 94 GLU A O 1
ATOM 697 N N . ILE A 1 95 ? 1.774 -3.938 2.732 1.00 98.31 95 ILE A N 1
ATOM 698 C CA . ILE A 1 95 ? 1.225 -5.304 2.672 1.00 98.31 95 ILE A CA 1
ATOM 699 C C . ILE A 1 95 ? 1.863 -6.103 1.529 1.00 98.31 95 ILE A C 1
ATOM 701 O O . ILE A 1 95 ? 2.208 -7.268 1.713 1.00 98.31 95 ILE A O 1
ATOM 705 N N . ALA A 1 96 ? 2.057 -5.499 0.359 1.00 98.00 96 ALA A N 1
ATOM 706 C CA . ALA A 1 96 ? 2.595 -6.199 -0.804 1.00 98.00 96 ALA A CA 1
ATOM 707 C C . ALA A 1 96 ? 4.074 -6.599 -0.658 1.00 98.00 96 ALA A C 1
ATOM 709 O O . ALA A 1 96 ? 4.475 -7.643 -1.181 1.00 98.00 96 ALA A O 1
ATOM 710 N N . HIS A 1 97 ? 4.869 -5.874 0.134 1.00 98.19 97 HIS A N 1
ATOM 711 C CA . HIS A 1 97 ? 6.223 -6.313 0.495 1.00 98.19 97 HIS A CA 1
ATOM 712 C C . HIS A 1 97 ? 6.236 -7.658 1.234 1.00 98.19 97 HIS A C 1
ATOM 714 O O . HIS A 1 97 ? 7.173 -8.441 1.067 1.00 98.19 97 HIS A O 1
ATOM 720 N N . SER A 1 98 ? 5.172 -7.982 1.980 1.00 97.50 98 SER A N 1
ATOM 721 C CA . SER A 1 98 ? 5.027 -9.288 2.642 1.00 97.50 98 SER A CA 1
ATOM 722 C C . SER A 1 98 ? 4.879 -10.451 1.663 1.00 97.50 98 SER A C 1
ATOM 724 O O . SER A 1 98 ? 5.144 -11.590 2.038 1.00 97.50 98 SER A O 1
ATOM 726 N N . PHE A 1 99 ? 4.482 -10.169 0.420 1.00 97.12 99 PHE A N 1
ATOM 727 C CA . PHE A 1 99 ? 4.372 -11.129 -0.681 1.00 97.12 99 PHE A CA 1
ATOM 728 C C . PHE A 1 99 ? 5.529 -11.001 -1.685 1.00 97.12 99 PHE A C 1
ATOM 730 O O . PHE A 1 99 ? 5.515 -11.621 -2.748 1.00 97.12 99 PHE A O 1
ATOM 737 N N . GLY A 1 100 ? 6.546 -10.210 -1.336 1.00 96.38 100 GLY A N 1
ATOM 738 C CA . GLY A 1 100 ? 7.780 -10.059 -2.091 1.00 96.38 100 GLY A CA 1
ATOM 739 C C . GLY A 1 100 ? 7.690 -9.158 -3.313 1.00 96.38 100 GLY A C 1
ATOM 740 O O . GLY A 1 100 ? 8.509 -9.308 -4.220 1.00 96.38 100 GLY A O 1
ATOM 741 N N . LEU A 1 101 ? 6.723 -8.236 -3.364 1.00 97.62 101 LEU A N 1
ATOM 742 C CA . LEU A 1 101 ? 6.681 -7.179 -4.378 1.00 97.62 101 LEU A CA 1
ATOM 743 C C . LEU A 1 101 ? 7.693 -6.083 -4.023 1.00 97.62 101 LEU A C 1
ATOM 745 O O . LEU A 1 101 ? 7.779 -5.655 -2.872 1.00 97.62 101 LEU A O 1
ATOM 749 N N . GLU A 1 102 ? 8.464 -5.647 -5.015 1.00 97.06 102 GLU A N 1
ATOM 750 C CA . GLU A 1 102 ? 9.434 -4.553 -4.898 1.00 97.06 102 GLU A CA 1
ATOM 751 C C . GLU A 1 102 ? 8.731 -3.227 -5.217 1.00 97.06 102 GLU A C 1
ATOM 753 O O . GLU A 1 102 ? 7.576 -3.211 -5.654 1.00 97.06 102 GLU A O 1
ATOM 758 N N . HIS A 1 103 ? 9.414 -2.107 -4.997 1.00 97.38 103 HIS A N 1
ATOM 759 C CA . HIS A 1 103 ? 8.930 -0.829 -5.503 1.00 97.38 103 HIS A CA 1
ATOM 760 C C . HIS A 1 103 ? 8.857 -0.842 -7.023 1.00 97.38 103 HIS A C 1
ATOM 762 O O . HIS A 1 103 ? 9.698 -1.452 -7.682 1.00 97.38 103 HIS A O 1
ATOM 768 N N . GLU A 1 104 ? 7.909 -0.104 -7.586 1.00 95.94 104 GLU A N 1
ATOM 769 C CA . GLU A 1 104 ? 7.858 0.114 -9.025 1.00 95.94 104 GLU A CA 1
ATOM 770 C C . GLU A 1 104 ? 7.565 1.562 -9.406 1.00 95.94 104 GLU A C 1
ATOM 772 O O . GLU A 1 104 ? 7.082 2.386 -8.625 1.00 95.94 104 GLU A O 1
ATOM 777 N N . MET A 1 105 ? 7.854 1.880 -10.662 1.00 95.44 105 MET A N 1
ATOM 778 C CA . MET A 1 105 ? 7.794 3.243 -11.181 1.00 95.44 105 MET A CA 1
ATOM 779 C C . MET A 1 105 ? 6.463 3.590 -11.859 1.00 95.44 105 MET A C 1
ATOM 781 O O . MET A 1 105 ? 6.278 4.736 -12.278 1.00 95.44 105 MET A O 1
ATOM 785 N N . TYR A 1 106 ? 5.535 2.639 -12.005 1.00 96.19 106 TYR A N 1
ATOM 786 C CA . TYR A 1 106 ? 4.261 2.909 -12.664 1.00 96.19 106 TYR A CA 1
ATOM 787 C C . TYR A 1 106 ? 3.307 3.646 -11.726 1.00 96.19 106 TYR A C 1
ATOM 789 O O . TYR A 1 106 ? 2.835 3.107 -10.737 1.00 96.19 106 TYR A O 1
ATOM 797 N N . CYS A 1 107 ? 3.024 4.906 -12.060 1.00 94.81 107 CYS A N 1
ATOM 798 C CA . CYS A 1 107 ? 2.335 5.861 -11.189 1.00 94.81 107 CYS A CA 1
ATOM 799 C C . CYS A 1 107 ? 0.998 5.336 -10.601 1.00 94.81 107 CYS A C 1
ATOM 801 O O . CYS A 1 107 ? 0.769 5.479 -9.402 1.00 94.81 107 CYS A O 1
ATOM 803 N N . PRO A 1 108 ? 0.087 4.716 -11.373 1.00 94.69 108 PRO A N 1
ATOM 804 C CA . PRO A 1 108 ? -1.174 4.221 -10.814 1.00 94.69 108 PRO A CA 1
ATOM 805 C C . PRO A 1 108 ? -1.038 2.961 -9.943 1.00 94.69 108 PRO A C 1
ATOM 807 O O . PRO A 1 108 ? -2.060 2.465 -9.467 1.00 94.69 108 PRO A O 1
ATOM 810 N N . ASP A 1 109 ? 0.168 2.420 -9.759 1.00 97.31 109 ASP A N 1
ATOM 811 C CA . ASP A 1 109 ? 0.385 1.222 -8.957 1.00 97.31 109 ASP A CA 1
ATOM 812 C C . ASP A 1 109 ? 0.480 1.516 -7.456 1.00 97.31 109 ASP A C 1
ATOM 814 O O . ASP A 1 109 ? 0.998 2.550 -7.037 1.00 97.31 109 ASP A O 1
ATOM 818 N N . SER A 1 110 ? -0.003 0.598 -6.620 1.00 96.62 110 SER A N 1
ATOM 819 C CA . SER A 1 110 ? 0.175 0.692 -5.166 1.00 96.62 110 SER A CA 1
ATOM 820 C C . SER A 1 110 ? 1.640 0.581 -4.743 1.00 96.62 110 SER A C 1
ATOM 822 O O . SER A 1 110 ? 1.965 1.063 -3.668 1.00 96.62 110 SER A O 1
ATOM 824 N N . MET A 1 111 ? 2.513 -0.011 -5.563 1.00 97.69 111 MET A N 1
ATOM 825 C CA . MET A 1 111 ? 3.937 -0.193 -5.257 1.00 97.69 111 MET A CA 1
ATOM 826 C C . MET A 1 111 ? 4.820 1.010 -5.614 1.00 97.69 111 MET A C 1
ATOM 828 O O . MET A 1 111 ? 6.048 0.919 -5.555 1.00 97.69 111 MET A O 1
ATOM 832 N N . THR A 1 112 ? 4.224 2.145 -5.990 1.00 95.38 112 THR A N 1
ATOM 833 C CA . THR A 1 112 ? 4.972 3.329 -6.417 1.00 95.38 112 THR A CA 1
ATOM 834 C C . THR A 1 112 ? 4.979 4.469 -5.402 1.00 95.38 112 THR A C 1
ATOM 836 O O . THR A 1 112 ? 3.950 4.853 -4.834 1.00 95.38 112 THR A O 1
ATOM 839 N N . TYR A 1 113 ? 6.131 5.131 -5.274 1.00 89.88 113 TYR A N 1
ATOM 840 C CA . TYR A 1 113 ? 6.248 6.403 -4.551 1.00 89.88 113 TYR A CA 1
ATOM 841 C C . TYR A 1 113 ? 5.858 7.625 -5.381 1.00 89.88 113 TYR A C 1
ATOM 843 O O . TYR A 1 113 ? 5.850 8.736 -4.851 1.00 89.88 113 TYR A O 1
ATOM 851 N N . GLN A 1 114 ? 5.533 7.460 -6.667 1.00 91.06 114 GLN A N 1
ATOM 852 C CA . GLN A 1 114 ? 5.226 8.611 -7.511 1.00 91.06 114 GLN A CA 1
ATOM 853 C C . GLN A 1 114 ? 4.009 9.378 -6.966 1.00 91.06 114 GLN A C 1
ATOM 855 O O . GLN A 1 114 ? 2.997 8.758 -6.608 1.00 91.06 114 GLN A O 1
ATOM 860 N N . PRO A 1 115 ? 4.091 10.713 -6.850 1.00 86.81 115 PRO A N 1
ATOM 861 C CA . PRO A 1 115 ? 2.970 11.522 -6.408 1.00 86.81 115 PRO A CA 1
ATOM 862 C C . PRO A 1 115 ? 1.969 11.741 -7.548 1.00 86.81 115 PRO A C 1
ATOM 864 O O . PRO A 1 115 ? 2.244 11.516 -8.723 1.00 86.81 115 PRO A O 1
ATOM 867 N N . ASP A 1 116 ? 0.786 12.223 -7.183 1.00 84.94 116 ASP A N 1
ATOM 868 C CA . ASP A 1 116 ? -0.229 12.730 -8.107 1.00 84.94 116 ASP A CA 1
ATOM 869 C C . ASP A 1 116 ? -0.810 11.762 -9.154 1.00 84.94 116 ASP A C 1
ATOM 871 O O . ASP A 1 116 ? -1.526 12.183 -10.066 1.00 84.94 116 ASP A O 1
ATOM 875 N N . CYS A 1 117 ? -0.674 10.462 -8.940 1.00 83.56 117 CYS A N 1
ATOM 876 C CA . CYS A 1 117 ? -1.067 9.420 -9.889 1.00 83.56 117 CYS A CA 1
ATOM 877 C C . CYS A 1 117 ? -2.571 9.160 -10.061 1.00 83.56 117 CYS A C 1
ATOM 879 O O . CYS A 1 117 ? -2.959 8.325 -10.877 1.00 83.56 117 CYS A O 1
ATOM 881 N N . GLY A 1 118 ? -3.423 9.853 -9.304 1.00 85.94 118 GLY A N 1
ATOM 882 C CA . GLY A 1 118 ? -4.819 9.450 -9.142 1.00 85.94 118 GLY A CA 1
ATOM 883 C C . GLY A 1 118 ? -4.922 8.257 -8.192 1.00 85.94 118 GLY A C 1
ATOM 884 O O . GLY A 1 118 ? -4.064 8.076 -7.330 1.00 85.94 118 GLY A O 1
ATOM 885 N N . PHE A 1 119 ? -5.984 7.463 -8.316 1.00 87.62 119 PHE A N 1
ATOM 886 C CA . PHE A 1 119 ? -6.180 6.302 -7.452 1.00 87.62 119 PHE A CA 1
ATOM 887 C C . PHE A 1 119 ? -5.157 5.196 -7.730 1.00 87.62 119 PHE A C 1
ATOM 889 O O . PHE A 1 119 ? -5.098 4.685 -8.850 1.00 87.62 119 PHE A O 1
ATOM 896 N N . LYS A 1 120 ? -4.402 4.807 -6.696 1.00 93.38 120 LYS A N 1
ATOM 897 C CA . LYS A 1 120 ? -3.438 3.706 -6.759 1.00 93.38 120 LYS A CA 1
ATOM 898 C C . LYS A 1 120 ? -4.055 2.364 -6.373 1.00 93.38 120 LYS A C 1
ATOM 900 O O . LYS A 1 120 ? -4.863 2.287 -5.448 1.00 93.38 120 LYS A O 1
ATOM 905 N N . ARG A 1 121 ? -3.657 1.319 -7.094 1.00 95.38 121 ARG A N 1
ATOM 906 C CA . ARG A 1 121 ? -3.994 -0.099 -6.869 1.00 95.38 121 ARG A CA 1
ATOM 907 C C . ARG A 1 121 ? -2.961 -0.957 -7.581 1.00 95.38 121 ARG A C 1
ATOM 909 O O . ARG A 1 121 ? -2.381 -0.475 -8.539 1.00 95.38 121 ARG A O 1
ATOM 916 N N . TYR A 1 122 ? -2.793 -2.228 -7.230 1.00 97.69 122 TYR A N 1
ATOM 917 C CA . TYR A 1 122 ? -1.941 -3.097 -8.052 1.00 97.69 122 TYR A CA 1
ATOM 918 C C . TYR A 1 122 ? -2.508 -3.217 -9.471 1.00 97.69 122 TYR A C 1
ATOM 920 O O . TYR A 1 122 ? -3.691 -3.524 -9.668 1.00 97.69 122 TYR A O 1
ATOM 928 N N . THR A 1 123 ? -1.664 -2.954 -10.453 1.00 95.62 123 THR A N 1
ATOM 929 C CA . THR A 1 123 ? -2.021 -2.841 -11.858 1.00 95.62 123 THR A CA 1
ATOM 930 C C . THR A 1 123 ? -1.505 -4.029 -12.648 1.00 9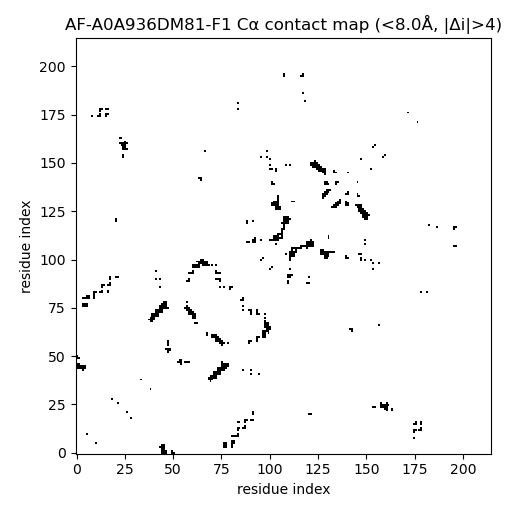5.62 123 THR A C 1
ATOM 932 O O . THR A 1 123 ? -0.468 -4.614 -12.342 1.00 95.62 123 THR A O 1
ATOM 935 N N . ASP A 1 124 ? -2.260 -4.406 -13.678 1.00 96.44 124 ASP A N 1
ATOM 936 C CA . ASP A 1 124 ? -1.871 -5.462 -14.613 1.00 96.44 124 ASP A CA 1
ATOM 937 C C . ASP A 1 124 ? -0.996 -4.8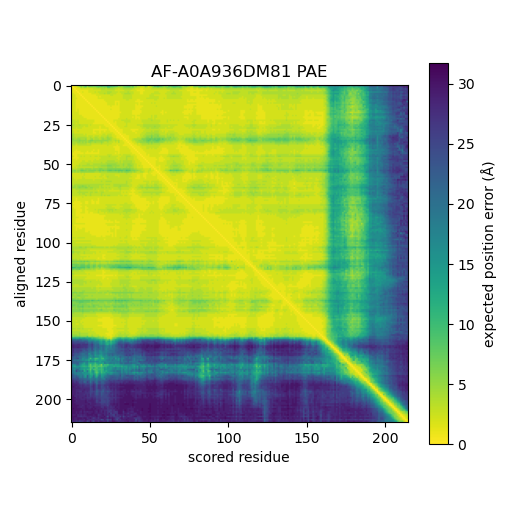81 -15.729 1.00 96.44 124 ASP A C 1
ATOM 939 O O . ASP A 1 124 ? -1.356 -4.864 -16.907 1.00 96.44 124 ASP A O 1
ATOM 943 N N . VAL A 1 125 ? 0.130 -4.297 -15.324 1.00 95.69 125 VAL A N 1
ATOM 944 C CA . VAL A 1 125 ? 1.119 -3.673 -16.202 1.00 95.69 125 VAL A CA 1
ATOM 945 C C . VAL A 1 125 ? 2.495 -4.163 -15.782 1.00 95.69 125 VAL A C 1
ATOM 947 O O . VAL A 1 125 ? 2.802 -4.236 -14.600 1.00 95.69 125 VAL A O 1
ATOM 950 N N . LEU A 1 126 ? 3.334 -4.512 -16.758 1.00 97.69 126 LEU A N 1
ATOM 951 C CA . LEU A 1 126 ? 4.745 -4.777 -16.497 1.00 97.69 126 LEU A CA 1
ATOM 952 C C . LEU A 1 126 ? 5.471 -3.433 -16.330 1.00 97.69 126 LEU A C 1
ATOM 954 O O . LEU A 1 126 ? 5.643 -2.699 -17.304 1.00 97.69 126 LEU A O 1
ATOM 958 N N . ALA A 1 127 ? 5.849 -3.112 -15.097 1.00 97.38 127 ALA A N 1
ATOM 959 C CA . ALA A 1 127 ? 6.461 -1.856 -14.689 1.00 97.38 127 ALA A CA 1
ATOM 960 C C . ALA A 1 127 ? 7.926 -2.046 -14.289 1.00 97.38 127 ALA A C 1
ATOM 962 O O . ALA A 1 127 ? 8.318 -3.109 -13.810 1.00 97.38 127 ALA A O 1
ATOM 963 N N . ASP A 1 128 ? 8.737 -1.003 -14.462 1.00 98.00 128 ASP A N 1
ATOM 964 C CA . ASP A 1 128 ? 10.122 -0.995 -13.990 1.00 98.00 128 ASP A CA 1
ATOM 965 C C . ASP A 1 128 ? 10.172 -1.017 -12.462 1.00 98.00 128 ASP A C 1
ATOM 967 O O . ASP A 1 128 ? 9.557 -0.172 -11.808 1.00 98.00 128 ASP A O 1
ATOM 971 N N . VAL A 1 129 ? 10.942 -1.956 -11.912 1.00 98.06 129 VAL A N 1
ATOM 972 C CA . VAL A 1 129 ? 11.241 -2.013 -10.478 1.00 98.06 129 VAL A CA 1
ATOM 973 C C . VAL A 1 129 ? 12.164 -0.855 -10.120 1.00 98.06 129 VAL A C 1
ATOM 975 O O . VAL A 1 129 ? 13.157 -0.626 -10.809 1.00 98.06 129 VAL A O 1
ATOM 978 N N . GLY A 1 130 ? 11.860 -0.138 -9.044 1.00 96.81 130 GLY A N 1
ATOM 979 C CA . GLY A 1 130 ? 12.682 0.948 -8.520 1.00 96.81 130 GLY A CA 1
ATOM 980 C C . GLY A 1 130 ? 11.887 2.142 -8.014 1.00 96.81 130 GLY A C 1
ATOM 981 O O . GLY A 1 130 ? 10.660 2.172 -8.071 1.00 96.81 130 GLY A O 1
ATOM 982 N N . THR A 1 131 ? 12.617 3.138 -7.515 1.00 95.38 131 THR A N 1
ATOM 983 C CA . THR A 1 131 ? 12.055 4.370 -6.930 1.00 95.38 131 THR A CA 1
ATOM 984 C C . THR A 1 131 ? 12.572 5.640 -7.605 1.00 95.38 131 THR A C 1
ATOM 986 O O . THR A 1 131 ? 11.928 6.688 -7.540 1.00 95.38 131 THR A O 1
ATOM 989 N N . ALA A 1 132 ? 13.700 5.544 -8.315 1.00 94.25 132 ALA A N 1
ATOM 990 C CA . ALA A 1 132 ? 14.311 6.630 -9.086 1.00 94.25 132 ALA A CA 1
ATOM 991 C C . ALA A 1 132 ? 14.603 6.245 -10.553 1.00 94.25 132 ALA A C 1
ATOM 993 O O . ALA A 1 132 ? 15.352 6.933 -11.246 1.00 94.25 132 ALA A O 1
ATOM 994 N N . GLY A 1 133 ? 14.029 5.137 -11.025 1.00 93.31 133 GLY A N 1
ATOM 995 C CA . GLY A 1 133 ? 14.272 4.538 -12.338 1.00 93.31 133 GLY A CA 1
ATOM 996 C C . GLY A 1 133 ? 14.448 3.024 -12.230 1.00 93.31 133 GLY A C 1
ATOM 997 O O . GLY A 1 133 ? 14.505 2.490 -11.124 1.00 93.31 133 GLY A O 1
ATOM 998 N N . GLN A 1 134 ? 14.544 2.338 -13.371 1.00 96.56 134 GLN A N 1
ATOM 999 C CA . GLN A 1 134 ? 14.714 0.884 -13.399 1.00 96.56 134 GLN A CA 1
ATOM 1000 C C . GLN A 1 134 ? 15.973 0.465 -12.625 1.00 96.56 134 GLN A C 1
ATOM 1002 O O . GLN A 1 134 ? 17.085 0.867 -12.969 1.00 96.56 134 GLN A O 1
ATOM 1007 N N . CYS A 1 135 ? 15.790 -0.346 -11.586 1.00 96.44 135 CYS A N 1
ATOM 1008 C CA . CYS A 1 135 ? 16.823 -0.787 -10.653 1.00 96.44 135 CYS A CA 1
ATOM 1009 C C . CYS A 1 135 ? 17.606 0.353 -9.991 1.00 96.44 135 CYS A C 1
ATOM 1011 O O . CYS A 1 135 ? 18.803 0.214 -9.730 1.00 96.44 135 CYS A O 1
ATOM 1013 N N . LEU A 1 136 ? 16.943 1.486 -9.730 1.00 95.88 136 LEU A N 1
ATOM 1014 C CA . LEU A 1 136 ? 17.529 2.626 -9.035 1.00 95.88 136 LEU A CA 1
ATOM 1015 C C . LEU A 1 136 ? 16.736 2.982 -7.767 1.00 95.88 136 LEU A C 1
ATOM 1017 O O . LEU A 1 136 ? 15.537 3.261 -7.880 1.00 95.88 136 LEU A O 1
ATOM 1021 N N . PRO A 1 137 ? 17.405 3.065 -6.596 1.00 94.94 137 PRO A N 1
ATOM 1022 C CA . PRO A 1 137 ? 18.818 2.731 -6.343 1.00 94.94 137 PRO A CA 1
ATOM 1023 C C . PRO A 1 137 ? 19.159 1.249 -6.604 1.00 94.94 137 PRO A C 1
ATOM 1025 O O . PRO A 1 137 ? 18.278 0.409 -6.728 1.00 94.94 137 PRO A O 1
ATOM 1028 N N . ALA A 1 138 ? 20.453 0.919 -6.715 1.00 91.12 138 ALA A N 1
ATOM 1029 C CA . ALA A 1 138 ? 20.924 -0.395 -7.188 1.00 91.12 138 ALA A CA 1
ATOM 1030 C C . ALA A 1 138 ? 20.417 -1.604 -6.372 1.00 91.12 138 ALA A C 1
ATOM 1032 O O . ALA A 1 138 ? 20.444 -2.731 -6.858 1.00 91.12 138 ALA A O 1
ATOM 1033 N N . ASN A 1 139 ? 19.966 -1.379 -5.136 1.00 91.25 139 ASN A N 1
ATOM 1034 C CA . ASN A 1 139 ? 19.382 -2.394 -4.263 1.00 91.25 139 ASN A CA 1
ATOM 1035 C C . ASN A 1 139 ? 17.876 -2.623 -4.486 1.00 91.25 139 ASN A C 1
ATOM 1037 O O . ASN A 1 139 ? 17.320 -3.504 -3.841 1.00 91.25 139 ASN A O 1
ATOM 1041 N N . GLU A 1 140 ? 17.214 -1.860 -5.360 1.00 94.00 140 GLU A N 1
ATOM 1042 C CA . GLU A 1 140 ? 15.780 -2.030 -5.635 1.00 94.00 140 GLU A CA 1
ATOM 1043 C C . GLU A 1 140 ? 15.475 -3.343 -6.353 1.00 94.00 140 GLU A C 1
ATOM 1045 O O .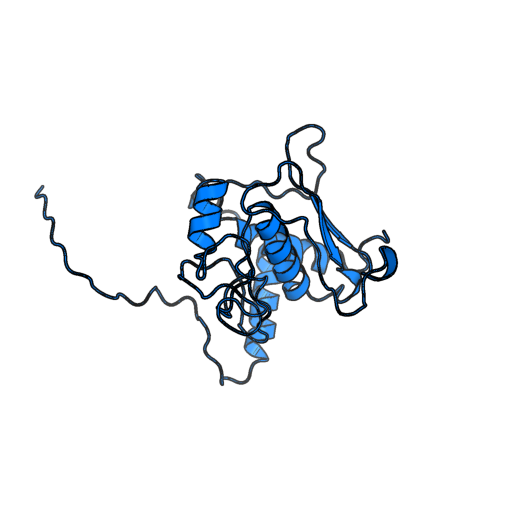 GLU A 1 140 ? 14.466 -3.959 -6.056 1.00 94.00 140 GLU A O 1
ATOM 1050 N N . CYS A 1 141 ? 16.360 -3.803 -7.243 1.00 95.06 141 CYS A N 1
ATOM 1051 C CA . CYS A 1 141 ? 16.228 -5.081 -7.956 1.00 95.06 141 CYS A CA 1
ATOM 1052 C C . CYS A 1 141 ? 16.924 -6.233 -7.213 1.00 95.06 141 CYS A C 1
ATOM 1054 O O . CYS A 1 141 ? 17.583 -7.084 -7.821 1.00 95.06 141 CYS A O 1
ATOM 1056 N N . GLN A 1 142 ? 16.837 -6.245 -5.882 1.00 94.12 142 GLN A N 1
ATOM 1057 C CA . GLN A 1 142 ? 17.478 -7.262 -5.040 1.00 94.12 142 GLN A CA 1
ATOM 1058 C C . GLN A 1 142 ? 16.918 -8.672 -5.270 1.00 94.12 142 GLN A C 1
ATOM 1060 O O . GLN A 1 142 ? 17.604 -9.653 -4.984 1.00 94.12 142 GLN A O 1
ATOM 1065 N N . CYS A 1 143 ? 15.720 -8.788 -5.849 1.00 94.81 143 CYS A N 1
ATOM 1066 C CA . CYS A 1 143 ? 15.128 -10.063 -6.244 1.00 94.81 143 CYS A CA 1
ATOM 1067 C C . CYS A 1 143 ? 15.493 -10.518 -7.659 1.00 94.81 143 CYS A C 1
ATOM 1069 O O . CYS A 1 143 ? 14.966 -11.520 -8.142 1.00 94.81 143 CYS A O 1
ATOM 1071 N N . GLY A 1 144 ? 16.413 -9.811 -8.323 1.00 94.12 144 GLY A N 1
ATOM 1072 C CA . GLY A 1 144 ? 16.976 -10.197 -9.617 1.00 94.12 144 GLY A CA 1
ATOM 1073 C C . GLY A 1 144 ? 16.080 -9.903 -10.822 1.00 94.12 144 GLY A C 1
ATOM 1074 O O . GLY A 1 144 ? 16.474 -10.196 -11.950 1.00 94.12 144 GLY A O 1
ATOM 1075 N N . ARG A 1 145 ? 14.901 -9.309 -10.611 1.00 94.69 145 ARG A N 1
ATOM 1076 C CA . ARG A 1 145 ? 14.010 -8.833 -11.675 1.00 94.69 145 ARG A CA 1
ATOM 1077 C C . ARG A 1 145 ? 14.142 -7.319 -11.821 1.00 94.69 145 ARG A C 1
ATOM 1079 O O . ARG A 1 145 ? 14.211 -6.611 -10.828 1.00 94.69 145 ARG A O 1
ATOM 1086 N N . SER A 1 146 ? 14.180 -6.829 -13.059 1.00 96.94 146 SER A N 1
ATOM 1087 C CA . SER A 1 146 ? 14.192 -5.387 -13.356 1.00 96.94 146 SER A CA 1
ATOM 1088 C C . SER A 1 146 ? 12.803 -4.816 -13.623 1.00 96.94 146 SER A C 1
ATOM 1090 O O . SER A 1 146 ? 12.630 -3.603 -13.703 1.00 96.94 146 SER A O 1
ATOM 1092 N N . GLN A 1 147 ? 11.816 -5.695 -13.779 1.00 97.56 147 GLN A N 1
ATOM 1093 C CA . GLN A 1 147 ? 10.423 -5.350 -13.991 1.00 97.56 147 GLN A CA 1
ATOM 1094 C C . GLN A 1 147 ? 9.532 -6.309 -13.208 1.00 97.56 147 GLN A C 1
ATOM 1096 O O . GLN A 1 147 ? 9.894 -7.470 -12.995 1.00 97.56 147 GLN A O 1
ATOM 1101 N N . GLN A 1 148 ? 8.360 -5.831 -12.810 1.00 97.25 148 GLN A N 1
ATOM 1102 C CA . GLN A 1 148 ? 7.343 -6.628 -12.139 1.00 97.25 148 GLN A CA 1
ATOM 1103 C C . GLN A 1 148 ? 5.947 -6.234 -12.621 1.00 97.25 148 GLN A C 1
ATOM 1105 O O . GLN A 1 148 ? 5.750 -5.160 -13.176 1.00 97.25 148 GLN A O 1
ATOM 1110 N N . ASN A 1 149 ? 4.981 -7.125 -12.433 1.00 98.00 149 ASN A N 1
ATOM 1111 C CA . ASN A 1 149 ? 3.567 -6.821 -12.613 1.00 98.00 149 ASN A CA 1
ATOM 1112 C C . ASN A 1 149 ? 2.883 -7.122 -11.282 1.00 98.00 149 ASN A C 1
ATOM 1114 O O . ASN A 1 149 ? 2.700 -8.293 -10.932 1.00 98.00 149 ASN A O 1
ATOM 1118 N N . ALA A 1 150 ? 2.570 -6.069 -10.525 1.00 98.12 150 ALA A N 1
ATOM 1119 C CA . ALA A 1 150 ? 2.067 -6.192 -9.164 1.00 98.12 150 ALA A CA 1
ATOM 1120 C C . ALA A 1 150 ? 0.766 -7.009 -9.098 1.00 98.12 150 ALA A C 1
ATOM 1122 O O . ALA A 1 150 ? 0.615 -7.862 -8.221 1.00 98.12 150 ALA A O 1
ATOM 1123 N N . HIS A 1 151 ? -0.149 -6.824 -10.057 1.00 97.88 151 HIS A N 1
ATOM 1124 C CA . HIS A 1 151 ? -1.398 -7.583 -10.099 1.00 97.88 151 HIS A CA 1
ATOM 1125 C C . HIS A 1 151 ? -1.159 -9.087 -10.287 1.00 97.88 151 HIS A C 1
ATOM 1127 O O . HIS A 1 151 ? -1.666 -9.899 -9.509 1.00 97.88 151 HIS A O 1
ATOM 1133 N N . GLN A 1 152 ? -0.354 -9.468 -11.283 1.00 98.06 152 GLN A N 1
ATOM 1134 C CA . GLN A 1 152 ? -0.059 -10.877 -11.564 1.00 98.06 152 GLN A CA 1
ATOM 1135 C C . GLN A 1 152 ? 0.729 -11.529 -10.430 1.00 98.06 152 GLN A C 1
ATOM 1137 O O . GLN A 1 152 ? 0.479 -12.684 -10.085 1.00 98.06 152 GLN A O 1
ATOM 1142 N N . MET A 1 153 ? 1.648 -10.791 -9.809 1.00 97.56 153 MET A N 1
ATOM 1143 C CA . MET A 1 153 ? 2.389 -11.276 -8.650 1.00 97.56 153 MET A CA 1
ATOM 1144 C C . MET A 1 153 ? 1.477 -11.547 -7.456 1.00 97.56 153 MET A C 1
ATOM 1146 O O . MET A 1 153 ? 1.567 -12.618 -6.860 1.00 97.56 153 MET A O 1
ATOM 1150 N N . MET A 1 154 ? 0.558 -10.633 -7.142 1.00 97.69 154 MET A N 1
ATOM 1151 C CA . MET A 1 154 ? -0.415 -10.846 -6.071 1.00 97.69 154 MET A CA 1
ATOM 1152 C C . MET A 1 154 ? -1.349 -12.024 -6.379 1.00 97.69 154 MET A C 1
ATOM 1154 O O . MET A 1 154 ? -1.578 -12.866 -5.511 1.00 97.69 154 MET A O 1
ATOM 1158 N N . LEU A 1 155 ? -1.832 -12.160 -7.621 1.00 96.50 155 LEU A N 1
ATOM 1159 C CA . LEU A 1 155 ? -2.597 -13.343 -8.039 1.00 96.50 155 LEU A CA 1
ATOM 1160 C C . LEU A 1 155 ? -1.792 -14.639 -7.881 1.00 96.50 155 LEU A C 1
ATOM 1162 O O . LEU A 1 155 ? -2.344 -15.639 -7.427 1.00 96.50 155 LEU A O 1
ATOM 1166 N N . GLY A 1 156 ? -0.504 -14.628 -8.225 1.00 95.81 156 GLY A N 1
ATOM 1167 C CA . GLY A 1 156 ? 0.389 -15.771 -8.047 1.00 95.81 156 GLY A CA 1
ATOM 1168 C C . GLY A 1 156 ? 0.642 -16.117 -6.578 1.00 95.81 156 GLY A C 1
ATOM 1169 O O . GLY A 1 156 ? 0.694 -17.296 -6.235 1.00 95.81 156 GLY A O 1
ATOM 1170 N N . ALA A 1 157 ? 0.756 -15.107 -5.711 1.00 95.38 157 ALA A N 1
ATOM 1171 C CA . ALA A 1 157 ? 1.047 -15.284 -4.292 1.00 95.38 157 ALA A CA 1
ATOM 1172 C C . ALA A 1 157 ? -0.143 -15.866 -3.517 1.00 95.38 157 ALA A C 1
ATOM 1174 O O . ALA A 1 157 ? 0.014 -16.829 -2.770 1.00 95.38 157 ALA A O 1
ATOM 1175 N N . VAL A 1 158 ? -1.344 -15.304 -3.694 1.00 94.62 158 VAL A N 1
ATOM 1176 C CA . VAL A 1 158 ? -2.494 -15.656 -2.838 1.00 94.62 158 VAL A CA 1
ATOM 1177 C C . VAL A 1 158 ? -3.653 -16.292 -3.607 1.00 94.62 158 VAL A C 1
ATOM 1179 O O . VAL A 1 158 ? -4.483 -16.989 -3.014 1.00 94.62 158 VAL A O 1
ATOM 1182 N N . GLY A 1 159 ? -3.679 -16.160 -4.933 1.00 94.62 159 GLY A N 1
ATOM 1183 C CA . GLY A 1 159 ? -4.756 -16.627 -5.805 1.00 94.62 159 GLY A CA 1
ATOM 1184 C C . GLY A 1 159 ? -5.811 -15.555 -6.077 1.00 94.62 159 GLY A C 1
ATOM 1185 O O . GLY A 1 159 ? -5.891 -14.534 -5.394 1.00 94.62 159 GLY A O 1
ATOM 1186 N N . THR A 1 160 ? -6.664 -15.810 -7.068 1.00 93.94 160 THR A N 1
ATOM 1187 C CA . THR A 1 160 ? -7.836 -14.968 -7.345 1.00 93.94 160 THR A CA 1
ATOM 1188 C C . THR A 1 160 ? -8.910 -15.158 -6.280 1.00 93.94 160 THR A C 1
ATOM 1190 O O . THR A 1 160 ? -9.123 -16.271 -5.786 1.00 93.94 160 THR A O 1
ATOM 1193 N N . ASN A 1 161 ? -9.608 -14.082 -5.931 1.00 87.75 161 ASN A N 1
ATOM 1194 C CA . ASN A 1 161 ? -10.793 -14.177 -5.102 1.00 87.75 161 ASN A CA 1
ATOM 1195 C C . ASN A 1 161 ? -11.913 -14.898 -5.881 1.00 87.75 161 ASN A C 1
ATOM 1197 O O . ASN A 1 161 ? -12.423 -14.353 -6.856 1.00 87.75 161 ASN A O 1
ATOM 1201 N N . PRO A 1 162 ? -12.373 -16.095 -5.473 1.00 75.94 162 PRO A N 1
ATOM 1202 C CA . PRO A 1 162 ? -13.479 -16.764 -6.163 1.00 75.94 162 PRO A CA 1
ATOM 1203 C C . PRO A 1 162 ? -14.801 -15.985 -6.048 1.00 75.94 162 PRO A C 1
ATOM 1205 O O . PRO A 1 162 ? -15.747 -16.254 -6.784 1.00 75.94 162 PRO A O 1
ATOM 1208 N N . GLN A 1 163 ? -14.869 -15.012 -5.135 1.00 65.31 163 GLN A N 1
ATOM 1209 C CA . GLN A 1 163 ? -16.014 -14.141 -4.906 1.00 65.31 163 GLN A CA 1
ATOM 1210 C C . GLN A 1 163 ? -15.930 -12.817 -5.681 1.00 65.31 163 GLN A C 1
ATOM 1212 O O . GLN A 1 163 ? -16.606 -11.871 -5.295 1.00 65.31 163 GLN A O 1
ATOM 1217 N N . VAL A 1 164 ? -15.190 -12.723 -6.799 1.00 55.00 164 VAL A N 1
ATOM 1218 C CA . VAL A 1 164 ? -15.208 -11.514 -7.667 1.00 55.00 164 VAL A CA 1
ATOM 1219 C C . VAL A 1 164 ? -16.636 -11.150 -8.133 1.00 55.00 164 VAL A C 1
ATOM 1221 O O . VAL A 1 164 ? -16.905 -9.998 -8.458 1.00 55.00 164 VAL A O 1
ATOM 1224 N N . PHE A 1 165 ? -17.581 -12.100 -8.092 1.00 48.69 165 PHE A N 1
ATOM 1225 C CA . PHE A 1 165 ? -19.020 -11.868 -8.308 1.00 48.69 165 PHE A CA 1
ATOM 1226 C C . PHE A 1 165 ? -19.894 -12.083 -7.054 1.00 48.69 165 PHE A C 1
ATOM 1228 O O . PHE A 1 165 ? -21.119 -12.056 -7.141 1.00 48.69 165 PHE A O 1
ATOM 1235 N N . GLY A 1 166 ? -19.284 -12.330 -5.892 1.00 42.59 166 GLY A N 1
ATOM 1236 C CA . GLY A 1 166 ? -19.955 -12.706 -4.645 1.00 42.59 166 GLY A CA 1
ATOM 1237 C C . GLY A 1 166 ? -20.546 -11.543 -3.846 1.00 42.59 166 GLY A C 1
ATOM 1238 O O . GLY A 1 166 ? -21.336 -11.796 -2.945 1.00 42.59 166 GLY A O 1
ATOM 1239 N N . ASP A 1 167 ? -20.227 -10.290 -4.178 1.00 49.97 167 ASP A N 1
ATOM 1240 C CA . ASP A 1 167 ? -20.873 -9.104 -3.595 1.00 49.97 167 ASP A CA 1
ATOM 1241 C C . ASP A 1 167 ? -21.633 -8.260 -4.632 1.00 49.97 167 ASP A C 1
ATOM 1243 O O . ASP A 1 167 ? -21.973 -7.106 -4.369 1.00 49.97 167 ASP A O 1
ATOM 1247 N N . GLY A 1 168 ? -21.950 -8.852 -5.792 1.00 44.66 168 GLY A N 1
ATOM 1248 C CA . GLY A 1 168 ? -22.447 -8.182 -6.996 1.00 44.66 168 GLY A CA 1
ATOM 1249 C C . GLY A 1 168 ? -23.714 -7.320 -6.881 1.00 44.66 168 GLY A C 1
ATOM 1250 O O . GLY A 1 168 ? -24.068 -6.718 -7.886 1.00 44.66 168 GLY A O 1
ATOM 1251 N N . PHE A 1 169 ? -24.382 -7.220 -5.72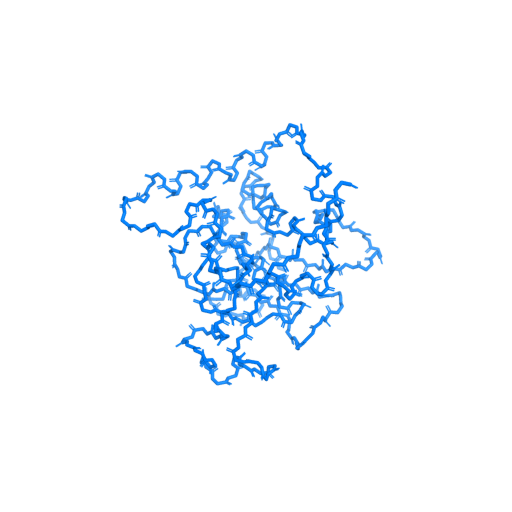4 1.00 47.34 169 PHE A N 1
ATOM 1252 C CA . PHE A 1 169 ? -25.544 -6.342 -5.487 1.00 47.34 169 PHE A CA 1
ATOM 1253 C C . PHE A 1 169 ? -25.750 -5.930 -4.012 1.00 47.34 169 PHE A C 1
ATOM 1255 O O . PHE A 1 169 ? -26.827 -5.440 -3.671 1.00 47.34 169 PHE A O 1
ATOM 1262 N N . GLU A 1 170 ? -24.772 -6.104 -3.116 1.00 50.56 170 GLU A N 1
ATOM 1263 C CA . GLU A 1 170 ? -24.977 -5.703 -1.715 1.00 50.56 170 GLU A CA 1
ATOM 1264 C C . GLU A 1 170 ? -24.997 -4.176 -1.585 1.00 50.56 170 GLU A C 1
ATOM 1266 O O . GLU A 1 170 ? -24.170 -3.474 -2.179 1.00 50.56 170 GLU A O 1
ATOM 1271 N N . SER A 1 171 ? -25.950 -3.644 -0.807 1.00 46.31 171 SER A N 1
ATOM 1272 C CA . SER A 1 171 ? -26.062 -2.203 -0.566 1.00 46.31 171 SER A CA 1
ATOM 1273 C C . SER A 1 171 ? -24.705 -1.671 -0.116 1.00 46.31 171 SER A C 1
ATOM 1275 O O . SER A 1 171 ? -24.166 -2.146 0.888 1.00 46.31 171 SER A O 1
ATOM 1277 N N . ALA A 1 172 ? -24.135 -0.724 -0.866 1.00 50.19 172 ALA A N 1
ATOM 1278 C CA . ALA A 1 172 ? -22.835 -0.162 -0.540 1.00 50.19 172 ALA A CA 1
ATOM 1279 C C . ALA A 1 172 ? -22.854 0.301 0.922 1.00 50.19 172 ALA A C 1
ATOM 1281 O O . ALA A 1 172 ? -23.653 1.157 1.304 1.00 50.19 172 ALA A O 1
ATOM 1282 N N . THR A 1 173 ? -22.006 -0.304 1.754 1.00 54.31 173 THR A N 1
ATOM 1283 C CA . THR A 1 173 ? -21.861 0.124 3.144 1.00 54.31 173 THR A CA 1
ATOM 1284 C C . THR A 1 173 ? -21.464 1.600 3.160 1.00 54.31 173 THR A C 1
ATOM 1286 O O . THR A 1 173 ? -20.805 2.078 2.231 1.00 54.31 173 THR A O 1
ATOM 1289 N N . ALA A 1 174 ? -21.828 2.334 4.216 1.00 53.53 174 ALA A N 1
ATOM 1290 C CA . ALA A 1 174 ? -21.472 3.750 4.341 1.00 53.53 174 ALA A CA 1
ATOM 1291 C C . ALA A 1 174 ? -19.965 3.993 4.095 1.00 53.53 174 ALA A C 1
ATOM 1293 O O . ALA A 1 174 ? -19.598 4.959 3.438 1.00 53.53 174 ALA A O 1
ATOM 1294 N N . GLY A 1 175 ? -19.096 3.055 4.499 1.00 52.50 175 GLY A N 1
ATOM 1295 C CA . GLY A 1 175 ? -17.661 3.086 4.193 1.00 52.50 175 GLY A CA 1
ATOM 1296 C C . GLY A 1 175 ? -17.320 3.031 2.694 1.00 52.50 175 GLY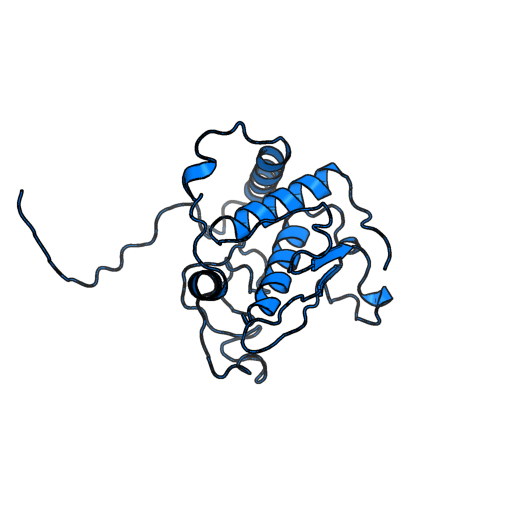 A C 1
ATOM 1297 O O . GLY A 1 175 ? -16.532 3.855 2.236 1.00 52.50 175 GLY A O 1
ATOM 1298 N N . LYS A 1 176 ? -17.929 2.118 1.910 1.00 53.53 176 LYS A N 1
ATOM 1299 C CA . LYS A 1 176 ? -17.727 2.024 0.442 1.00 53.53 176 LYS A CA 1
ATOM 1300 C C . LYS A 1 176 ? -18.227 3.276 -0.294 1.00 53.53 176 LYS A C 1
ATOM 1302 O O . LYS A 1 176 ? -17.641 3.660 -1.304 1.00 53.53 176 LYS A O 1
ATOM 1307 N N . LEU A 1 177 ? -19.299 3.902 0.196 1.00 55.81 177 LEU A N 1
ATOM 1308 C CA . LEU A 1 177 ? -19.801 5.164 -0.355 1.00 55.81 177 LEU A CA 1
ATOM 1309 C C . LEU A 1 177 ? -18.849 6.319 -0.026 1.00 55.81 177 LEU A C 1
ATOM 1311 O O . LEU A 1 177 ? -18.478 7.076 -0.917 1.00 55.81 177 LEU A O 1
ATOM 1315 N N . ASN A 1 178 ? -18.369 6.399 1.214 1.00 58.78 178 ASN A N 1
ATOM 1316 C CA . ASN A 1 178 ? -17.576 7.531 1.683 1.00 58.78 178 ASN A CA 1
ATOM 1317 C C . ASN A 1 178 ? -16.206 7.651 1.002 1.00 58.78 178 ASN A C 1
ATOM 1319 O O . ASN A 1 178 ? -15.854 8.749 0.585 1.00 58.78 178 ASN A O 1
ATOM 1323 N N . TRP A 1 179 ? -15.435 6.570 0.822 1.00 65.19 179 TRP A N 1
ATOM 1324 C CA . TRP A 1 179 ? -14.112 6.711 0.184 1.00 65.19 179 TRP A CA 1
ATOM 1325 C C . TRP A 1 179 ? -14.213 7.012 -1.323 1.00 65.19 179 TRP A C 1
ATOM 1327 O O . TRP A 1 179 ? -13.390 7.748 -1.863 1.00 65.19 179 TRP A O 1
ATOM 1337 N N . ARG A 1 180 ? -15.256 6.512 -2.004 1.00 66.06 180 ARG A N 1
ATOM 1338 C CA . ARG A 1 180 ? -15.540 6.872 -3.404 1.00 66.06 180 ARG A CA 1
ATOM 1339 C C . ARG A 1 180 ? -15.986 8.328 -3.542 1.00 66.06 180 ARG A C 1
ATOM 1341 O O . ARG A 1 180 ? -15.636 8.967 -4.528 1.00 66.06 180 ARG A O 1
ATOM 1348 N N . GLU A 1 181 ? -16.706 8.877 -2.565 1.00 61.84 181 GLU A N 1
ATOM 1349 C CA . GLU A 1 181 ? -16.970 10.322 -2.500 1.00 61.84 181 GLU A CA 1
ATOM 1350 C C . GLU A 1 181 ? -15.694 11.130 -2.183 1.00 61.84 181 GLU A C 1
ATOM 1352 O O . GLU A 1 181 ? -15.473 12.187 -2.775 1.00 61.84 181 GLU A O 1
ATOM 1357 N N . VAL A 1 182 ? -14.786 10.619 -1.340 1.00 59.97 182 VAL A N 1
ATOM 1358 C CA . VAL A 1 182 ? -13.454 11.226 -1.130 1.00 59.97 182 VAL A CA 1
ATOM 1359 C C . VAL A 1 182 ? -12.646 11.253 -2.434 1.00 59.97 182 VAL A C 1
ATOM 1361 O O . VAL A 1 182 ? -12.067 12.285 -2.768 1.00 59.97 182 VAL A O 1
ATOM 1364 N N . LEU A 1 183 ? -12.667 10.180 -3.234 1.00 62.19 183 LEU A N 1
ATOM 1365 C CA . LEU A 1 183 ? -12.078 10.197 -4.577 1.00 62.19 183 LEU A CA 1
ATOM 1366 C C . LEU A 1 183 ? -12.699 11.278 -5.459 1.00 62.19 183 LEU A C 1
ATOM 1368 O O . LEU A 1 183 ? -11.977 12.090 -6.026 1.00 62.19 183 LEU A O 1
ATOM 1372 N N . LYS A 1 184 ? -14.034 11.341 -5.524 1.00 61.41 184 LYS A N 1
ATOM 1373 C CA . LYS A 1 184 ? -14.734 12.351 -6.328 1.00 61.41 184 LYS A CA 1
ATOM 1374 C C . LYS A 1 184 ? -14.397 13.774 -5.897 1.00 61.41 184 LYS A C 1
ATOM 1376 O O . LYS A 1 184 ? -14.281 14.640 -6.754 1.00 61.41 184 LYS A O 1
ATOM 1381 N N . THR A 1 185 ? -14.227 14.039 -4.602 1.00 58.19 185 THR A N 1
ATOM 1382 C CA . THR A 1 185 ? -13.842 15.376 -4.114 1.00 58.19 185 THR A CA 1
ATOM 1383 C C . THR A 1 185 ? -12.374 15.705 -4.405 1.00 58.19 185 THR A C 1
ATOM 1385 O O . THR A 1 185 ? -12.082 16.841 -4.781 1.00 58.19 185 THR A O 1
ATOM 1388 N N . ARG A 1 186 ? -11.451 14.734 -4.321 1.00 55.00 186 ARG A N 1
ATOM 1389 C CA . ARG A 1 186 ? -10.047 14.910 -4.746 1.00 55.00 186 ARG A CA 1
ATOM 1390 C C . ARG A 1 186 ? -9.938 15.118 -6.262 1.00 55.00 186 ARG A C 1
ATOM 1392 O O . ARG A 1 186 ? -9.193 15.996 -6.690 1.00 55.00 186 ARG A O 1
ATOM 1399 N N . ASP A 1 187 ? -10.728 14.396 -7.054 1.00 50.31 187 ASP A N 1
ATOM 1400 C CA . ASP A 1 187 ? -10.791 14.525 -8.515 1.00 50.31 187 ASP A CA 1
ATOM 1401 C C . ASP A 1 187 ? -11.494 15.816 -8.967 1.00 50.31 187 ASP A C 1
ATOM 1403 O O . ASP A 1 187 ? -11.045 16.457 -9.911 1.00 50.31 187 ASP A O 1
ATOM 1407 N N . ALA A 1 188 ? -12.546 16.265 -8.272 1.00 46.09 188 ALA A N 1
ATOM 1408 C CA . ALA A 1 188 ? -13.224 17.535 -8.561 1.00 46.09 188 ALA A CA 1
ATOM 1409 C C . ALA A 1 188 ? -12.357 18.766 -8.237 1.00 46.09 188 ALA A C 1
ATOM 1411 O O . ALA A 1 188 ? -12.527 19.820 -8.850 1.00 46.09 188 ALA A O 1
ATOM 1412 N N . ASN A 1 189 ? -11.413 18.632 -7.298 1.00 43.00 189 ASN A N 1
ATOM 1413 C CA . ASN A 1 189 ? -10.433 19.668 -6.963 1.00 43.00 189 ASN A CA 1
ATOM 1414 C C . ASN A 1 189 ? -9.180 19.638 -7.856 1.00 43.00 189 ASN A C 1
ATOM 1416 O O . ASN A 1 189 ? -8.352 20.550 -7.778 1.00 43.00 189 ASN A O 1
ATOM 1420 N N . ARG A 1 190 ? -9.037 18.642 -8.742 1.00 42.94 190 ARG A N 1
ATOM 1421 C CA . ARG A 1 190 ? -8.032 18.670 -9.806 1.00 42.94 190 ARG A CA 1
ATOM 1422 C C . ARG A 1 190 ? -8.571 19.513 -10.957 1.00 42.94 190 ARG A C 1
ATOM 1424 O O . ARG A 1 190 ? -9.553 19.160 -11.607 1.00 42.94 190 ARG A O 1
ATOM 1431 N N . ARG A 1 191 ? -7.902 20.639 -11.247 1.00 37.03 191 ARG A N 1
ATOM 1432 C CA . ARG A 1 191 ? -8.024 21.273 -12.568 1.00 37.03 191 ARG A CA 1
ATOM 1433 C C . ARG A 1 191 ? -7.807 20.178 -13.608 1.00 37.03 191 ARG A C 1
ATOM 1435 O O . ARG A 1 191 ? -6.933 19.337 -13.435 1.00 37.03 191 ARG A O 1
ATOM 1442 N N . PHE A 1 192 ? -8.641 20.199 -14.635 1.00 37.84 192 PHE A N 1
ATOM 1443 C CA . PHE A 1 192 ? -8.793 19.240 -15.728 1.00 37.84 192 PHE A CA 1
ATOM 1444 C C . PHE A 1 192 ? -7.527 19.087 -16.614 1.00 37.84 192 PHE A C 1
ATOM 1446 O O . PHE A 1 192 ? -7.602 19.100 -17.837 1.00 37.84 192 PHE A O 1
ATOM 1453 N N . GLU A 1 193 ? -6.346 18.960 -16.017 1.00 34.06 193 GLU A N 1
ATOM 1454 C CA . GLU A 1 193 ? -5.039 18.841 -16.658 1.00 34.06 193 GLU A CA 1
ATOM 1455 C C . GLU A 1 193 ? -4.285 17.693 -15.982 1.00 34.06 193 GLU A C 1
ATOM 1457 O O . GLU A 1 193 ? -3.483 17.882 -15.075 1.00 34.06 193 GLU A O 1
ATOM 1462 N N . GLY A 1 194 ? -4.608 16.467 -16.393 1.00 34.66 194 GLY A N 1
ATOM 1463 C CA . GLY A 1 194 ? -3.936 15.265 -15.900 1.00 34.66 194 GLY A CA 1
ATOM 1464 C C . GLY A 1 194 ? -4.848 14.050 -15.905 1.00 34.66 194 GLY A C 1
ATOM 1465 O O . GLY A 1 194 ? -5.175 13.512 -14.853 1.00 34.66 194 GLY A O 1
ATOM 1466 N N . ARG A 1 195 ? -5.296 13.624 -17.093 1.00 37.50 195 ARG A N 1
ATOM 1467 C CA . ARG A 1 195 ? -5.955 12.321 -17.247 1.00 37.50 195 ARG A CA 1
ATOM 1468 C C . ARG A 1 195 ? -4.923 11.222 -17.003 1.00 37.50 195 ARG A C 1
ATOM 1470 O O . ARG A 1 195 ? -4.222 10.829 -17.929 1.00 37.50 195 ARG A O 1
ATOM 1477 N N . CYS A 1 196 ? -4.884 10.702 -15.787 1.00 41.94 196 CYS A N 1
ATOM 1478 C CA . CYS A 1 196 ? -4.416 9.349 -15.529 1.00 41.94 196 CYS A CA 1
ATOM 1479 C C . CYS A 1 196 ? -5.637 8.515 -15.134 1.00 41.94 196 CYS A C 1
ATOM 1481 O O . CYS A 1 196 ? -6.191 8.690 -14.055 1.00 41.94 196 CYS A O 1
ATOM 1483 N N . GLY A 1 197 ? -6.072 7.658 -16.063 1.00 37.28 197 GLY A N 1
ATOM 1484 C CA . GLY A 1 197 ? -6.929 6.505 -15.799 1.00 37.28 197 GLY A CA 1
ATOM 1485 C C . GLY A 1 197 ? -8.329 6.793 -15.264 1.00 37.28 197 GLY A C 1
ATOM 1486 O O . GLY A 1 197 ? -8.678 6.319 -14.185 1.00 37.28 197 GLY A O 1
ATOM 1487 N N . THR A 1 198 ? -9.185 7.441 -16.063 1.00 36.00 198 THR A N 1
ATOM 1488 C CA . THR A 1 198 ? -10.602 7.057 -16.017 1.00 36.00 198 THR A CA 1
ATOM 1489 C C . THR A 1 198 ? -10.685 5.555 -16.280 1.00 36.00 198 THR A C 1
ATOM 1491 O O . THR A 1 198 ? -9.825 4.975 -16.940 1.00 36.00 198 THR A O 1
ATOM 1494 N N . THR A 1 199 ? -11.701 4.909 -15.731 1.00 38.62 199 THR A N 1
ATOM 1495 C CA . THR A 1 199 ? -12.039 3.481 -15.832 1.00 38.62 199 THR A CA 1
ATOM 1496 C C . THR A 1 199 ? -12.310 2.974 -17.261 1.00 38.62 199 THR A C 1
ATOM 1498 O O . THR A 1 199 ? -13.029 1.994 -17.461 1.00 38.62 199 THR A O 1
ATOM 1501 N N . ASP A 1 200 ? -11.715 3.597 -18.271 1.00 33.53 200 ASP A N 1
ATOM 1502 C CA . ASP A 1 200 ? -11.784 3.194 -19.658 1.00 33.53 200 ASP A CA 1
ATOM 1503 C C . ASP A 1 200 ? -10.761 2.085 -19.908 1.00 33.53 200 ASP A C 1
ATOM 1505 O O . ASP A 1 200 ? -9.554 2.302 -19.906 1.00 33.53 200 ASP A O 1
ATOM 1509 N N . ARG A 1 201 ? -11.321 0.880 -20.035 1.00 34.50 201 ARG A N 1
ATOM 1510 C CA . ARG A 1 201 ? -10.869 -0.327 -20.746 1.00 34.50 201 ARG A CA 1
ATOM 1511 C C . ARG A 1 201 ? -9.391 -0.394 -21.178 1.00 34.50 201 ARG A C 1
ATOM 1513 O O . ARG A 1 201 ? -8.905 0.522 -21.839 1.00 34.50 201 ARG A O 1
ATOM 1520 N N . PRO A 1 202 ? -8.718 -1.544 -20.965 1.00 36.28 202 PRO A N 1
ATOM 1521 C CA . PRO A 1 202 ? -7.382 -1.758 -21.505 1.00 36.28 202 PRO A CA 1
ATOM 1522 C C . PRO A 1 202 ? -7.389 -1.514 -23.016 1.00 36.28 202 PRO A C 1
ATOM 1524 O O . PRO A 1 202 ? -8.250 -2.016 -23.742 1.00 36.28 202 PRO A O 1
ATOM 1527 N N . VAL A 1 203 ? -6.437 -0.696 -23.463 1.00 32.97 203 VAL A N 1
ATOM 1528 C CA . VAL A 1 203 ? -6.162 -0.478 -24.877 1.00 32.97 203 VAL A CA 1
ATOM 1529 C C . VAL A 1 203 ? -5.744 -1.824 -25.450 1.00 32.97 203 VAL A C 1
ATOM 1531 O O . VAL A 1 203 ? -4.652 -2.315 -25.172 1.00 32.97 203 VAL A O 1
ATOM 1534 N N . ASP A 1 204 ? -6.654 -2.415 -26.216 1.00 32.47 204 ASP A N 1
ATOM 1535 C CA . ASP A 1 204 ? -6.405 -3.520 -27.128 1.00 32.47 204 ASP A CA 1
ATOM 1536 C C . ASP A 1 204 ? -5.126 -3.233 -27.929 1.00 32.47 204 ASP A C 1
ATOM 1538 O O . ASP A 1 204 ? -5.085 -2.369 -28.808 1.00 32.47 204 ASP A O 1
ATOM 1542 N N . ARG A 1 205 ? -4.048 -3.937 -27.577 1.00 34.38 205 ARG A N 1
ATOM 1543 C CA . ARG A 1 205 ? -2.932 -4.174 -28.484 1.00 34.38 205 ARG A CA 1
ATOM 1544 C C . ARG A 1 205 ? -3.037 -5.610 -28.951 1.00 34.38 205 ARG A C 1
ATOM 1546 O O . ARG A 1 205 ? -2.436 -6.518 -28.384 1.00 34.38 205 ARG A O 1
ATOM 1553 N N . SER A 1 206 ? -3.816 -5.761 -30.010 1.00 30.91 206 SER A N 1
ATOM 1554 C CA . SER A 1 206 ? -3.895 -6.922 -30.872 1.00 30.91 206 SER A CA 1
ATOM 1555 C C . SER A 1 206 ? -2.518 -7.561 -31.077 1.00 30.91 206 SER A C 1
ATOM 1557 O O . SER A 1 206 ? -1.653 -6.999 -31.755 1.00 30.91 206 SER A O 1
ATOM 1559 N N . LEU A 1 207 ? -2.343 -8.772 -30.560 1.00 30.64 207 LEU A N 1
ATOM 1560 C CA . LEU A 1 207 ? -1.492 -9.764 -31.196 1.00 30.64 207 LEU A CA 1
ATOM 1561 C C . LEU A 1 207 ? -2.400 -10.929 -31.586 1.00 30.64 207 LEU A C 1
ATOM 1563 O O . LEU A 1 207 ? -2.981 -11.630 -30.765 1.00 30.64 207 LEU A O 1
ATOM 1567 N N . SER A 1 208 ? -2.569 -11.011 -32.897 1.00 30.58 208 SER A N 1
ATOM 1568 C CA . SER A 1 208 ? -3.308 -11.972 -33.702 1.00 30.58 208 SER A CA 1
ATOM 1569 C C . SER A 1 208 ? -3.182 -13.432 -33.256 1.00 30.58 208 SER A C 1
ATOM 1571 O O . SER A 1 208 ? -2.075 -13.955 -33.150 1.00 30.58 208 SER A O 1
ATOM 1573 N N . GLY A 1 209 ? -4.326 -14.113 -33.162 1.00 27.78 209 GLY A N 1
ATOM 1574 C CA . GLY A 1 209 ? -4.434 -15.571 -33.123 1.00 27.78 209 GLY A CA 1
ATOM 1575 C C . GLY A 1 209 ? -5.900 -15.997 -33.177 1.00 27.78 209 GLY A C 1
ATOM 1576 O O . GLY A 1 209 ? -6.632 -15.811 -32.214 1.00 27.78 209 GLY A O 1
ATOM 1577 N N . TRP A 1 210 ? -6.347 -16.516 -34.321 1.00 25.33 210 TRP A N 1
ATOM 1578 C CA . TRP A 1 210 ? -7.715 -17.000 -34.522 1.00 25.33 210 TRP A CA 1
ATOM 1579 C C . TRP A 1 210 ? -7.883 -18.409 -33.943 1.00 25.33 210 TRP A C 1
ATOM 1581 O O . TRP A 1 210 ? -7.068 -19.284 -34.231 1.00 25.33 210 TRP A O 1
ATOM 1591 N N . LEU A 1 211 ? -8.973 -18.651 -33.210 1.00 23.14 211 LEU A N 1
ATOM 1592 C CA . LEU A 1 211 ? -9.502 -19.998 -32.991 1.00 23.14 211 LEU A CA 1
ATOM 1593 C C . LEU A 1 211 ? -11.038 -19.944 -32.979 1.00 23.14 211 LEU A C 1
ATOM 1595 O O . LEU A 1 211 ? -11.652 -19.509 -32.008 1.00 23.14 211 LEU A O 1
ATOM 1599 N N . GLU A 1 212 ? -11.652 -20.352 -34.089 1.00 24.45 212 GLU A N 1
ATOM 1600 C CA . GLU A 1 212 ? -13.087 -20.640 -34.175 1.00 24.45 212 GLU A CA 1
ATOM 1601 C C . GLU A 1 212 ? -13.366 -22.053 -33.652 1.00 24.45 212 GLU A C 1
ATOM 1603 O O . GLU A 1 212 ? -12.631 -22.988 -33.971 1.00 24.45 212 GLU A O 1
ATOM 1608 N N . LEU A 1 213 ? -14.479 -22.231 -32.938 1.00 23.39 213 LEU A N 1
ATOM 1609 C CA . LEU A 1 213 ? -15.136 -23.530 -32.782 1.00 23.39 213 LEU A CA 1
ATOM 1610 C C . LEU A 1 213 ? -16.651 -23.334 -32.986 1.00 23.39 213 LEU A C 1
ATOM 1612 O O . LEU A 1 213 ? -17.267 -22.585 -32.224 1.00 23.39 213 LEU A O 1
ATOM 1616 N N . PRO A 1 214 ? -17.259 -23.927 -34.032 1.00 30.09 214 PRO A N 1
ATOM 1617 C CA . PRO A 1 214 ? -18.660 -23.708 -34.371 1.00 30.09 214 PRO A CA 1
ATOM 1618 C C . PRO A 1 214 ? -19.611 -24.626 -33.586 1.00 30.09 214 PRO A C 1
ATOM 1620 O O . PRO A 1 214 ? -19.324 -25.806 -33.424 1.00 30.09 214 PRO A O 1
ATOM 1623 N N . ARG A 1 215 ? -20.758 -24.030 -33.219 1.00 37.34 215 ARG A N 1
ATOM 1624 C CA . ARG A 1 215 ? -22.007 -24.560 -32.621 1.00 37.34 215 ARG A CA 1
ATOM 1625 C C . ARG A 1 215 ? -21.892 -25.576 -31.487 1.00 37.34 215 ARG A C 1
ATOM 1627 O O . ARG A 1 215 ? -21.660 -26.768 -31.770 1.00 37.34 215 ARG A O 1
#

Radius of gyration: 18.28 Å; Cα contacts (8 Å, |Δi|>4): 359; chains: 1; bounding box: 47×46×54 Å

Foldseek 3Di:
DDAQPADPLLVLLLLLLLCVLCVFFQDDRDPDPPPPPWDEAEAEEAALVVVPHDRPDQWDWDADQAADTHTYIYGHCNNPRNDSQSSNLRSNLRVLRNGHDFAFPQLQASSAPDPPQQHHHQAQDWTAFDHPGQCPPVCRCVSVDRTDRSVVSSCVRGNTHPVPVVCVDPDQDPSNVVNVVVSVVVVVPDDPPDDNDDPDDDDDPDDDDDDDDDD

Sequence (215 aa):
MAAFSGSEVTWQAAVACIRDVLGPYRLTVTTTDPGLTPHHEAVIAGLPSQIGMGSGVSGVSPFSCGEIPRTITFTFGNLFPEDVLELCWTATHEIAHSFGLEHEMYCPDSMTYQPDCGFKRYTDVLADVGTAGQCLPANECQCGRSQQNAHQMMLGAVGTNPQVFGDGFESATAGKLNWREVLKTRDANRRFEGRCGTTDRPVDRSLSGWLELPR

Solvent-accessible surface area (backbone atoms only — not comparable to full-atom values): 12330 Å² total; per-residue (Å²): 126,56,72,58,73,39,51,70,69,34,51,43,18,18,54,37,46,40,46,57,61,45,46,66,28,52,67,84,90,70,96,63,88,73,72,89,55,93,56,69,45,78,45,65,26,15,52,33,60,80,77,74,41,57,88,89,45,56,52,49,44,61,74,47,80,36,72,49,85,64,39,63,24,36,17,25,31,51,77,48,37,74,40,38,62,62,46,21,36,39,40,52,30,25,53,39,18,30,55,28,52,60,44,21,62,43,42,43,22,26,45,26,84,56,75,91,31,63,80,56,28,62,36,91,47,83,26,39,15,8,82,77,45,70,31,21,62,77,72,43,29,72,74,77,44,54,55,47,32,56,32,58,49,49,36,71,71,59,29,64,24,91,52,78,68,70,64,80,79,62,79,73,49,71,35,58,50,48,40,54,48,51,48,50,55,58,55,68,69,45,72,97,75,77,92,56,76,69,94,72,69,86,79,85,75,86,76,88,80,91,82,91,82,85,133

Mean predicted aligned error: 10.03 Å

pLDDT: mean 82.03, std 22.85, range [23.14, 98.44]

Secondary structure (DSSP, 8-state):
-PPP-S-HHHHHHHHHHHHHHHTTBS----SS--TTS---EEEE-S-GGGGT--TT--EE----SS--TT-EEEE-GGGSTT-HHHHHHHHHHHHHHTTTPPPB--TTSTT---SS-SS----SS-EEBSSSSTT-STTTTTTS-SEE-HHHHHHHHH-B-TTTTTTTTPPPPHHHHHHHHHHHHHHHTS-S------S----------------

Nearest PDB structures (foldseek):
  2yig-assembly1_A  TM=5.306E-01  e=2.394E-02  Homo sapiens
  2clt-assembly2_B  TM=5.505E-01  e=6.118E-02  Homo sapiens
  4jpa-assembly1_A  TM=5.853E-01  e=1.009E-01  Homo sapiens